Protein AF-A0A1W2CRD2-F1 (afdb_monomer_lite)

Structure (mmCIF, N/CA/C/O backbone):
data_AF-A0A1W2CRD2-F1
#
_entry.id   AF-A0A1W2CRD2-F1
#
loop_
_atom_site.group_PDB
_atom_site.id
_atom_site.type_symbol
_atom_site.label_atom_id
_atom_site.label_alt_id
_atom_site.label_comp_id
_atom_site.label_asym_id
_atom_site.label_entity_id
_atom_site.label_seq_id
_atom_site.pdbx_PDB_ins_code
_atom_site.Cartn_x
_atom_site.Cartn_y
_atom_site.Cartn_z
_atom_site.occupancy
_atom_site.B_iso_or_equiv
_atom_site.auth_seq_id
_atom_site.auth_comp_id
_atom_site.auth_asym_id
_atom_site.auth_atom_id
_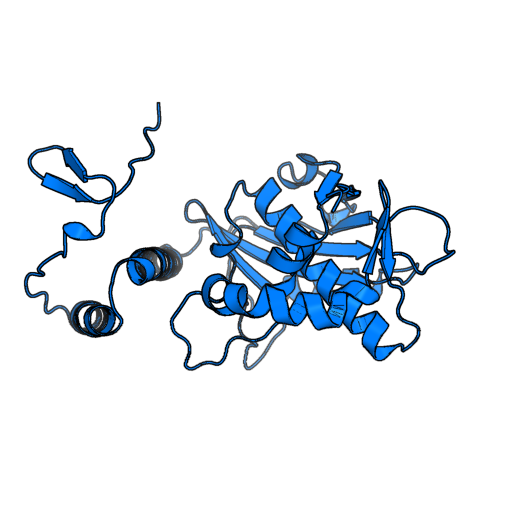atom_site.pdbx_PDB_model_num
ATOM 1 N N . MET A 1 1 ? -3.052 10.831 -22.847 1.00 42.31 1 MET A N 1
ATOM 2 C CA . MET A 1 1 ? -2.204 9.642 -22.616 1.00 42.31 1 MET A CA 1
ATOM 3 C C . MET A 1 1 ? -3.127 8.460 -22.398 1.00 42.31 1 MET A C 1
ATOM 5 O O . MET A 1 1 ? -4.059 8.597 -21.618 1.00 42.31 1 MET A O 1
ATOM 9 N N . SER A 1 2 ? -2.931 7.359 -23.123 1.00 37.84 2 SER A N 1
ATOM 10 C CA . SER A 1 2 ? -3.669 6.111 -22.895 1.00 37.84 2 SER A CA 1
ATOM 11 C C . SER A 1 2 ? -3.463 5.676 -21.443 1.00 37.84 2 SER A C 1
ATOM 13 O O . SER A 1 2 ? -2.339 5.361 -21.057 1.00 37.84 2 SER A O 1
ATOM 15 N N . THR A 1 3 ? -4.516 5.696 -20.627 1.00 54.41 3 THR A N 1
ATOM 16 C CA . THR A 1 3 ? -4.502 5.153 -19.264 1.00 54.41 3 THR A CA 1
ATOM 17 C C . THR A 1 3 ? -4.571 3.635 -19.356 1.00 54.41 3 THR A C 1
ATOM 19 O O . THR A 1 3 ? -5.623 3.041 -19.133 1.00 54.41 3 THR A O 1
ATOM 22 N N . SER A 1 4 ? -3.471 3.001 -19.764 1.00 74.19 4 SER A N 1
ATOM 23 C CA . SER A 1 4 ? -3.371 1.546 -19.744 1.00 74.19 4 SER A CA 1
ATOM 24 C C . SER A 1 4 ? -3.518 1.078 -18.299 1.00 74.19 4 SER A C 1
ATOM 26 O O . SER A 1 4 ? -2.701 1.418 -17.439 1.00 74.19 4 SER A O 1
ATOM 28 N N . VAL A 1 5 ? -4.595 0.349 -18.034 1.00 87.88 5 VAL A N 1
ATOM 29 C CA . VAL A 1 5 ? -4.816 -0.323 -16.758 1.00 87.88 5 VAL A CA 1
ATOM 30 C C . VAL A 1 5 ? -3.960 -1.584 -16.750 1.00 87.88 5 VAL A C 1
ATOM 32 O O . VAL A 1 5 ? -3.968 -2.348 -17.716 1.00 87.88 5 VAL A O 1
ATOM 35 N N . THR A 1 6 ? -3.214 -1.783 -15.671 1.00 92.62 6 THR A N 1
ATOM 36 C CA . THR A 1 6 ? -2.475 -3.014 -15.402 1.00 92.62 6 THR A CA 1
ATOM 37 C C . THR A 1 6 ? -3.247 -3.836 -14.383 1.00 92.62 6 THR A C 1
ATOM 39 O O . THR A 1 6 ? -3.701 -3.308 -13.368 1.00 92.62 6 THR A O 1
ATOM 42 N N . ASN A 1 7 ? -3.377 -5.132 -14.649 1.00 95.50 7 ASN A N 1
ATOM 43 C CA . ASN A 1 7 ? -4.106 -6.072 -13.819 1.00 95.50 7 ASN A CA 1
ATOM 44 C C . ASN A 1 7 ? -3.137 -6.984 -13.051 1.00 95.50 7 ASN A C 1
ATOM 46 O O . ASN A 1 7 ? -2.550 -7.906 -13.618 1.00 95.50 7 ASN A O 1
ATOM 50 N N . ILE A 1 8 ? -2.936 -6.707 -11.765 1.00 97.12 8 ILE A N 1
ATOM 51 C CA . ILE A 1 8 ? -1.967 -7.408 -10.915 1.00 97.12 8 ILE A CA 1
ATOM 52 C C . ILE A 1 8 ? -2.634 -8.589 -10.222 1.00 97.12 8 ILE A C 1
ATOM 54 O O . ILE A 1 8 ? -3.588 -8.408 -9.475 1.00 97.12 8 ILE A O 1
ATOM 58 N N . GLU A 1 9 ? -2.097 -9.790 -10.418 1.00 97.06 9 GLU A N 1
ATOM 59 C CA . GLU A 1 9 ? -2.561 -11.007 -9.741 1.00 97.06 9 GLU A CA 1
ATOM 60 C C . GLU A 1 9 ? -2.386 -10.901 -8.217 1.00 97.06 9 GLU A C 1
ATOM 62 O O . GLU A 1 9 ? -1.316 -10.523 -7.728 1.00 97.06 9 GLU A O 1
ATOM 67 N N . VAL A 1 10 ? -3.421 -11.285 -7.471 1.00 96.81 10 VAL A N 1
ATOM 68 C CA . VAL A 1 10 ? -3.413 -11.419 -6.013 1.00 96.81 10 VAL A CA 1
ATOM 69 C C . VAL A 1 10 ? -3.230 -12.888 -5.646 1.00 96.81 10 VAL A C 1
ATOM 71 O O . VAL A 1 10 ? -3.949 -13.760 -6.126 1.00 96.81 10 VAL A O 1
ATOM 74 N N . ILE A 1 11 ? -2.268 -13.161 -4.771 1.00 95.44 11 ILE A N 1
ATOM 75 C CA . ILE A 1 11 ? -1.964 -14.493 -4.251 1.00 95.44 11 ILE A CA 1
ATOM 76 C C . ILE A 1 11 ? -2.194 -14.474 -2.749 1.00 95.44 11 ILE A C 1
ATOM 78 O O . ILE A 1 11 ? -1.573 -13.682 -2.041 1.00 95.44 11 ILE A O 1
ATOM 82 N N . ILE A 1 12 ? -3.044 -15.372 -2.264 1.00 93.19 12 ILE A N 1
ATOM 83 C CA . ILE A 1 12 ? -3.247 -15.580 -0.832 1.00 93.19 12 ILE A CA 1
ATOM 84 C C . ILE A 1 12 ? -2.207 -16.591 -0.356 1.00 93.19 12 ILE A C 1
ATOM 86 O O . ILE A 1 12 ? -2.152 -17.717 -0.850 1.00 93.19 12 ILE A O 1
ATOM 90 N N . ASP A 1 13 ? -1.331 -16.166 0.547 1.00 93.06 13 ASP A N 1
ATOM 91 C CA . ASP A 1 13 ? -0.365 -17.057 1.185 1.00 93.06 13 ASP A CA 1
ATOM 92 C C . ASP A 1 13 ? -1.071 -17.994 2.169 1.00 93.06 13 ASP A C 1
ATOM 94 O O . ASP A 1 13 ? -2.128 -17.671 2.708 1.00 93.06 13 ASP A O 1
ATOM 98 N N . GLU A 1 14 ? -0.461 -19.149 2.430 1.00 88.88 14 GLU A N 1
ATOM 99 C CA . GLU A 1 14 ? -0.979 -20.162 3.358 1.00 88.88 14 GLU A CA 1
ATOM 100 C C . GLU A 1 14 ? -1.346 -19.592 4.738 1.00 88.88 14 GLU A C 1
ATOM 102 O O . GLU A 1 14 ? -2.267 -20.090 5.377 1.00 88.88 14 GLU A O 1
ATOM 107 N N . THR A 1 15 ? -0.672 -18.526 5.187 1.00 86.25 15 THR A N 1
ATOM 108 C CA . THR A 1 15 ? -0.955 -17.889 6.480 1.00 86.25 15 THR A CA 1
ATOM 109 C C . THR A 1 15 ? -2.256 -17.086 6.497 1.00 86.25 15 THR A C 1
ATOM 111 O O . THR A 1 15 ? -2.784 -16.832 7.572 1.00 86.25 15 THR A O 1
ATOM 114 N N . ALA A 1 16 ? -2.767 -16.665 5.337 1.00 86.25 16 ALA A N 1
ATOM 115 C CA . ALA A 1 16 ? -4.032 -15.937 5.176 1.00 86.25 16 ALA A CA 1
ATOM 116 C C . ALA A 1 16 ? -5.144 -16.805 4.556 1.00 86.25 16 ALA A C 1
ATOM 118 O O . ALA A 1 16 ? -6.242 -16.308 4.291 1.00 86.25 16 ALA A O 1
ATOM 119 N N . ALA A 1 17 ? -4.867 -18.083 4.281 1.00 81.50 17 ALA A N 1
ATOM 120 C CA . ALA A 1 17 ? -5.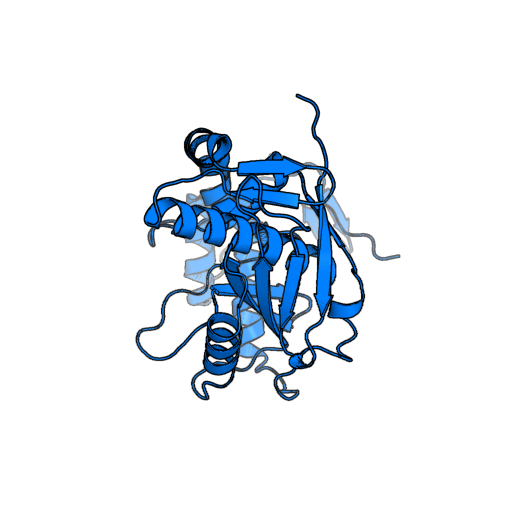816 -18.980 3.637 1.00 81.50 17 ALA A CA 1
ATOM 121 C C . ALA A 1 17 ? -7.051 -19.217 4.523 1.00 81.50 17 ALA A C 1
ATOM 123 O O . ALA A 1 17 ? -6.931 -19.439 5.727 1.00 81.50 17 ALA A O 1
ATOM 124 N N . GLY A 1 18 ? -8.247 -19.186 3.927 1.00 75.81 18 GLY A N 1
ATOM 125 C CA . GLY A 1 18 ? -9.510 -19.373 4.645 1.00 75.81 18 GLY A CA 1
ATOM 126 C C . GLY A 1 18 ? -10.069 -18.104 5.293 1.00 75.81 18 GLY A C 1
ATOM 127 O O . GLY A 1 18 ? -11.167 -18.140 5.854 1.00 75.81 18 GLY A O 1
ATOM 128 N N . VAL A 1 19 ? -9.375 -16.963 5.197 1.00 81.75 19 VAL A N 1
ATOM 129 C CA . VAL A 1 19 ? -9.912 -15.674 5.650 1.00 81.75 19 VAL A CA 1
ATOM 130 C C . VAL A 1 19 ? -10.714 -15.029 4.520 1.00 81.75 19 VAL A C 1
ATOM 132 O O . VAL A 1 19 ? -10.179 -14.396 3.608 1.00 81.75 19 VAL A O 1
ATOM 135 N N . ALA A 1 20 ? -12.040 -15.143 4.622 1.00 83.88 20 ALA A N 1
ATOM 136 C CA . ALA A 1 20 ? -12.987 -14.781 3.565 1.00 83.88 20 ALA A CA 1
ATOM 137 C C . ALA A 1 20 ? -12.870 -13.337 3.037 1.00 83.88 20 ALA A C 1
ATOM 139 O O . ALA A 1 20 ? -13.294 -13.058 1.917 1.00 83.88 20 ALA A O 1
ATOM 140 N N . ILE A 1 21 ? -12.330 -12.391 3.818 1.00 86.00 21 ILE A N 1
ATOM 141 C CA . ILE A 1 21 ? -12.166 -11.005 3.355 1.00 86.00 21 ILE A CA 1
ATOM 142 C C . ILE A 1 21 ? -11.084 -10.874 2.273 1.00 86.00 21 ILE A C 1
ATOM 144 O O . ILE A 1 21 ? -11.217 -10.018 1.398 1.00 86.00 21 ILE A O 1
ATOM 148 N N . PHE A 1 22 ? -10.053 -11.725 2.296 1.00 89.12 22 PHE A N 1
ATOM 149 C CA . PHE A 1 22 ? -8.952 -11.670 1.333 1.00 89.12 22 PHE A CA 1
ATOM 150 C C . PHE A 1 22 ? -9.254 -12.416 0.036 1.00 89.12 22 PHE A C 1
ATOM 152 O O . PHE A 1 22 ? -8.788 -12.034 -1.029 1.00 89.12 22 PHE A O 1
ATOM 159 N N . GLU A 1 23 ? -10.102 -13.434 0.089 1.00 86.19 23 GLU A N 1
ATOM 160 C CA . GLU A 1 23 ? -10.448 -14.247 -1.083 1.00 86.19 23 GLU A CA 1
ATOM 161 C C . GLU A 1 23 ? -11.414 -13.533 -2.052 1.00 86.19 23 GLU A C 1
ATOM 163 O O . GLU A 1 23 ? -11.737 -14.052 -3.118 1.00 86.19 23 GLU A O 1
ATOM 168 N N . ARG A 1 24 ? -11.856 -12.311 -1.715 1.00 86.56 24 ARG A N 1
ATOM 169 C CA . ARG A 1 24 ? -12.804 -11.513 -2.513 1.00 86.56 24 ARG A CA 1
ATOM 170 C C . ARG A 1 24 ? -12.250 -11.042 -3.855 1.00 86.56 24 ARG A C 1
ATOM 172 O O . ARG A 1 24 ? -13.027 -10.852 -4.787 1.00 86.56 24 ARG A O 1
ATOM 179 N N . PHE A 1 25 ? -10.943 -10.806 -3.945 1.00 90.06 25 PHE A N 1
ATOM 180 C CA . PHE A 1 25 ? -10.315 -10.235 -5.135 1.00 90.06 25 PHE A CA 1
ATOM 181 C C . PHE A 1 25 ? -9.092 -11.053 -5.529 1.00 90.06 25 PHE A C 1
ATOM 183 O O . PHE A 1 25 ? -8.109 -11.108 -4.798 1.00 90.06 25 PHE A O 1
ATOM 190 N N . SER A 1 26 ? -9.139 -11.648 -6.721 1.00 93.50 26 SER A N 1
ATOM 191 C CA . SER A 1 26 ? -8.004 -12.370 -7.305 1.00 93.50 26 SER A CA 1
ATOM 192 C C . SER A 1 26 ? -7.052 -11.461 -8.078 1.00 93.50 26 SER A C 1
ATOM 194 O O . SER A 1 26 ? -5.966 -11.898 -8.450 1.00 93.50 26 SER A O 1
ATOM 196 N N . HIS A 1 27 ? -7.446 -10.210 -8.340 1.00 95.81 27 HIS A N 1
ATOM 197 C CA . HIS A 1 27 ? -6.623 -9.240 -9.048 1.00 95.81 27 HIS A CA 1
ATOM 198 C C . HIS A 1 27 ? -6.856 -7.799 -8.562 1.00 95.81 27 HIS A C 1
ATOM 200 O O . HIS A 1 27 ? -7.914 -7.475 -8.020 1.00 95.81 27 HIS A O 1
ATOM 206 N N . ILE A 1 28 ? -5.865 -6.935 -8.789 1.00 94.69 28 ILE A N 1
ATOM 207 C CA . ILE A 1 28 ? -5.908 -5.491 -8.547 1.00 94.69 28 ILE A CA 1
ATOM 208 C C . ILE A 1 28 ? -5.696 -4.770 -9.874 1.00 94.69 28 ILE A C 1
ATOM 210 O O . ILE A 1 28 ? -4.610 -4.820 -10.452 1.00 94.69 28 ILE A O 1
ATOM 214 N N . GLU A 1 29 ? -6.710 -4.033 -10.311 1.00 94.50 29 GLU A N 1
ATOM 215 C CA . GLU A 1 29 ? -6.579 -3.096 -11.421 1.00 94.50 29 GLU A CA 1
ATOM 216 C C . GLU A 1 29 ? -5.988 -1.774 -10.933 1.00 94.50 29 GLU A C 1
ATOM 218 O O . GLU A 1 29 ? -6.472 -1.169 -9.968 1.00 94.50 29 GLU A O 1
ATOM 223 N N . ILE A 1 30 ? -4.928 -1.324 -11.599 1.00 94.00 30 ILE A N 1
ATOM 224 C CA . ILE A 1 30 ? -4.251 -0.075 -11.270 1.00 94.00 30 ILE A CA 1
ATOM 225 C C . ILE A 1 30 ? -3.644 0.562 -12.520 1.00 94.00 30 ILE A C 1
ATOM 227 O O . ILE A 1 30 ? -3.048 -0.105 -13.364 1.00 94.00 30 ILE A O 1
ATOM 231 N N . ASN A 1 31 ? -3.772 1.879 -12.640 1.00 90.81 31 ASN A N 1
ATOM 232 C CA . ASN A 1 31 ? -3.043 2.675 -13.632 1.00 90.81 31 ASN A CA 1
ATOM 233 C C . ASN A 1 31 ? -1.990 3.575 -12.957 1.00 90.81 31 ASN A C 1
ATOM 235 O O . ASN A 1 31 ? -1.975 3.715 -11.733 1.00 90.81 31 ASN A O 1
ATOM 239 N N . LYS A 1 32 ? -1.121 4.221 -13.750 1.00 88.94 32 LYS A N 1
ATOM 240 C CA . LYS A 1 32 ? -0.054 5.102 -13.229 1.00 88.94 32 LYS A CA 1
ATOM 241 C C . LYS A 1 32 ? -0.593 6.235 -12.338 1.00 88.94 32 LYS A C 1
ATOM 243 O O . LYS A 1 32 ? -0.027 6.502 -11.283 1.00 88.94 32 LYS A O 1
ATOM 248 N N . GLY A 1 33 ? -1.711 6.860 -12.712 1.00 86.50 33 GLY A N 1
ATOM 249 C CA . GLY A 1 33 ? -2.308 7.941 -11.922 1.00 86.50 33 GLY A CA 1
ATOM 250 C C . GLY A 1 33 ? -2.840 7.461 -10.569 1.00 86.50 33 GLY A C 1
ATOM 251 O O . GLY A 1 33 ? -2.658 8.125 -9.552 1.00 86.50 33 GLY A O 1
ATOM 252 N N . GLU A 1 34 ? -3.471 6.287 -10.529 1.00 89.38 34 GLU A N 1
ATOM 253 C CA . GLU A 1 34 ? -3.869 5.651 -9.272 1.00 89.38 34 GLU A CA 1
ATOM 254 C C . GLU A 1 34 ? -2.660 5.249 -8.434 1.00 89.38 34 GLU A C 1
ATOM 256 O O . GLU A 1 34 ? -2.656 5.525 -7.238 1.00 89.38 34 GLU A O 1
ATOM 261 N N . LEU A 1 35 ? -1.618 4.676 -9.045 1.00 93.25 35 LEU A N 1
ATOM 262 C CA . LEU A 1 35 ? -0.386 4.317 -8.346 1.00 93.25 35 LEU A CA 1
ATOM 263 C C . LEU A 1 35 ? 0.136 5.492 -7.524 1.00 93.25 35 LEU A C 1
ATOM 265 O O . LEU A 1 35 ? 0.314 5.339 -6.320 1.00 93.25 35 LEU A O 1
ATOM 269 N N . PHE A 1 36 ? 0.312 6.666 -8.136 1.00 88.56 36 PHE A N 1
ATOM 270 C CA . PHE A 1 36 ? 0.845 7.830 -7.427 1.00 88.56 36 PHE A CA 1
ATOM 271 C C . PHE A 1 36 ? -0.095 8.372 -6.345 1.00 88.56 36 PHE A C 1
ATOM 273 O O . PHE A 1 36 ? 0.380 8.811 -5.298 1.00 88.56 36 PHE A O 1
ATOM 280 N N . LYS A 1 37 ? -1.419 8.264 -6.526 1.00 87.81 37 LYS A N 1
ATOM 281 C CA . LYS A 1 37 ? -2.397 8.643 -5.489 1.00 87.81 37 LYS A CA 1
ATOM 282 C C . LYS A 1 37 ? -2.262 7.819 -4.211 1.00 87.81 37 LYS A C 1
ATOM 284 O O . LYS A 1 37 ? -2.455 8.375 -3.136 1.00 87.81 37 LYS A O 1
ATOM 289 N N . TYR A 1 38 ? -1.956 6.525 -4.316 1.00 92.62 38 TYR A N 1
ATOM 290 C CA . TYR A 1 38 ? -1.740 5.665 -3.147 1.00 92.62 38 TYR A CA 1
ATOM 291 C C . TYR A 1 38 ? -0.291 5.725 -2.650 1.00 92.62 38 TYR A C 1
ATOM 293 O O . TYR A 1 38 ? -0.051 5.834 -1.451 1.00 92.62 38 TYR A O 1
ATOM 301 N N . ALA A 1 39 ? 0.676 5.712 -3.568 1.00 93.62 39 ALA A N 1
ATOM 302 C CA . ALA A 1 39 ? 2.109 5.777 -3.293 1.00 93.62 39 ALA A CA 1
ATOM 303 C C . ALA A 1 39 ? 2.523 7.010 -2.490 1.00 93.62 39 ALA A C 1
ATOM 305 O O . ALA A 1 39 ? 3.524 6.962 -1.780 1.00 93.62 39 ALA A O 1
ATOM 306 N N . VAL A 1 40 ? 1.778 8.115 -2.588 1.00 88.06 40 VAL A N 1
ATOM 307 C CA . VAL A 1 40 ? 2.105 9.341 -1.856 1.00 88.06 40 VAL A CA 1
ATOM 308 C C . VAL A 1 40 ? 2.118 9.136 -0.343 1.00 88.06 40 VAL A C 1
ATOM 310 O O . VAL A 1 40 ? 2.896 9.790 0.345 1.00 88.06 40 VAL A O 1
ATOM 313 N N . MET A 1 41 ? 1.368 8.143 0.151 1.00 90.94 41 MET A N 1
ATOM 314 C CA . MET A 1 41 ? 1.417 7.674 1.536 1.00 90.94 41 MET A CA 1
ATOM 315 C C . MET A 1 41 ? 2.764 7.056 1.922 1.00 90.94 41 MET A C 1
ATOM 317 O O . MET A 1 41 ? 2.948 6.719 3.076 1.00 90.94 41 MET A O 1
ATOM 321 N N . HIS A 1 42 ? 3.737 6.926 1.021 1.00 91.44 42 HIS A N 1
ATOM 322 C CA . HIS A 1 42 ? 5.123 6.630 1.380 1.00 91.44 42 HIS A CA 1
ATOM 323 C C . HIS A 1 42 ? 5.807 7.836 2.054 1.00 91.44 42 HIS A C 1
ATOM 325 O O . HIS A 1 42 ? 6.677 7.654 2.903 1.00 91.44 42 HIS A O 1
ATOM 331 N N . LEU A 1 43 ? 5.390 9.072 1.753 1.00 87.25 43 LEU A N 1
ATOM 332 C CA . LEU A 1 43 ? 5.999 10.299 2.284 1.00 87.25 43 LEU A CA 1
ATOM 333 C C . LEU A 1 43 ? 5.599 10.583 3.733 1.00 87.25 43 LEU A C 1
ATOM 335 O O . LEU A 1 43 ? 4.498 10.261 4.171 1.00 87.25 43 LEU A O 1
ATOM 339 N N . GLU A 1 44 ? 6.498 11.201 4.494 1.00 84.19 44 GLU A N 1
ATOM 340 C CA . GLU A 1 44 ? 6.224 11.629 5.867 1.00 84.19 44 GLU A CA 1
ATOM 341 C C . GLU A 1 44 ? 5.428 12.935 5.912 1.00 84.19 44 GLU A C 1
ATOM 343 O O . GLU A 1 44 ? 5.679 13.869 5.144 1.00 84.19 44 GLU A O 1
ATOM 348 N N . VAL A 1 45 ? 4.499 13.012 6.863 1.00 79.12 45 VAL A N 1
ATOM 349 C CA . VAL A 1 45 ? 3.734 14.225 7.147 1.00 79.12 45 VAL A CA 1
ATOM 350 C C . VAL A 1 45 ? 4.398 14.949 8.313 1.00 79.12 45 VAL A C 1
ATOM 352 O O . VAL A 1 45 ? 4.582 14.357 9.379 1.00 79.12 45 VAL A O 1
ATOM 355 N N . PRO A 1 46 ? 4.786 16.225 8.153 1.00 76.56 46 PRO A N 1
ATOM 356 C CA . PRO A 1 46 ? 5.405 16.960 9.242 1.00 76.56 46 PRO A CA 1
ATOM 357 C C . PRO A 1 46 ? 4.485 17.032 10.476 1.00 76.56 46 PRO A C 1
ATOM 359 O O . PRO A 1 46 ? 3.305 17.348 10.321 1.00 76.56 46 PRO A O 1
ATOM 362 N N . PRO A 1 47 ? 5.004 16.874 11.712 1.00 73.31 47 PRO A N 1
ATOM 363 C CA . PRO A 1 47 ? 4.173 16.802 12.925 1.00 73.31 47 PRO A CA 1
ATOM 364 C C . PRO A 1 47 ? 3.294 18.031 13.211 1.00 73.31 47 PRO A C 1
ATOM 366 O O . PRO A 1 47 ? 2.395 17.978 14.045 1.00 73.31 47 PRO A O 1
ATOM 369 N N . HIS A 1 48 ? 3.583 19.169 12.574 1.00 73.69 48 HIS A N 1
ATOM 370 C CA . HIS A 1 48 ? 2.819 20.405 12.737 1.00 73.69 48 HIS A CA 1
ATOM 371 C C . HIS A 1 48 ? 1.571 20.474 11.841 1.00 73.69 48 HIS A C 1
ATOM 373 O O . HIS A 1 48 ? 0.721 21.343 12.060 1.00 73.69 48 HIS A O 1
ATOM 379 N N . ILE A 1 49 ? 1.460 19.593 10.842 1.00 65.81 49 ILE A N 1
ATOM 380 C CA . ILE A 1 49 ? 0.296 19.495 9.962 1.00 65.81 49 ILE A CA 1
ATOM 381 C C . ILE A 1 49 ? -0.853 18.839 10.728 1.00 65.81 49 ILE A C 1
ATOM 383 O O . ILE A 1 49 ? -0.663 17.866 11.451 1.00 65.81 49 ILE A O 1
ATOM 387 N N . LYS A 1 50 ? -2.050 19.420 10.605 1.00 66.06 50 LYS A N 1
ATOM 388 C CA . LYS A 1 50 ? -3.257 18.982 11.331 1.00 66.06 50 LYS A CA 1
ATOM 389 C C . LYS A 1 50 ? -4.340 18.391 10.429 1.00 66.06 50 LYS A C 1
ATOM 391 O O . LYS A 1 50 ? -5.344 17.903 10.942 1.00 66.06 50 LYS A O 1
ATOM 396 N N . GLU A 1 51 ? -4.164 18.511 9.118 1.00 64.31 51 GLU A N 1
ATOM 397 C CA . GLU A 1 51 ? -4.995 17.852 8.108 1.00 64.31 51 GLU A CA 1
ATOM 398 C C . GLU A 1 51 ? -4.773 16.335 8.166 1.00 64.31 51 GLU A C 1
ATOM 400 O O . GLU A 1 51 ? -3.822 15.879 8.806 1.00 64.31 51 GLU A O 1
ATOM 405 N N . SER A 1 52 ? -5.643 15.539 7.536 1.00 67.88 52 SER A N 1
ATOM 406 C CA . SER A 1 52 ? -5.342 14.110 7.425 1.00 67.88 52 SER A CA 1
ATOM 407 C C . SER A 1 52 ? -4.109 13.906 6.543 1.00 67.88 52 SER A C 1
ATOM 409 O O . SER A 1 52 ? -3.867 14.694 5.622 1.00 67.88 52 SER A O 1
ATOM 411 N N . ASP A 1 53 ? -3.337 12.851 6.823 1.00 72.00 53 ASP A N 1
ATOM 412 C CA . ASP A 1 53 ? -2.099 12.569 6.094 1.00 72.00 53 ASP A CA 1
ATOM 413 C C . ASP A 1 53 ? -2.337 12.556 4.586 1.00 72.00 53 ASP A C 1
ATOM 415 O O . ASP A 1 53 ? -1.626 13.210 3.826 1.00 72.00 53 ASP A O 1
ATOM 419 N N . PHE A 1 54 ? -3.391 11.861 4.163 1.00 70.62 54 PHE A N 1
ATOM 420 C CA . PHE A 1 54 ? -3.717 11.710 2.757 1.00 70.62 54 PHE A CA 1
ATOM 421 C C . PHE A 1 54 ? -4.002 13.057 2.086 1.00 70.62 54 PHE A C 1
ATOM 423 O O . PHE A 1 54 ? -3.486 13.314 1.004 1.00 70.62 54 PHE A O 1
ATOM 430 N N . ASP A 1 55 ? -4.769 13.937 2.730 1.00 71.00 55 ASP A N 1
ATOM 431 C CA . ASP A 1 55 ? -5.180 15.222 2.151 1.00 71.00 55 ASP A CA 1
ATOM 432 C C . ASP A 1 55 ? -3.990 16.160 1.958 1.00 71.00 55 ASP A C 1
ATOM 434 O O . ASP A 1 55 ? -3.812 16.742 0.886 1.00 71.00 55 ASP A O 1
ATOM 438 N N . TYR A 1 56 ? -3.126 16.238 2.974 1.00 77.81 56 TYR A N 1
ATOM 439 C CA . TYR A 1 56 ? -1.883 16.996 2.891 1.00 77.81 56 TYR A CA 1
ATOM 440 C C . TYR A 1 56 ? -0.982 16.458 1.773 1.00 77.81 56 TYR A C 1
ATOM 442 O O . TYR A 1 56 ? -0.386 17.217 0.998 1.00 77.81 56 TYR A O 1
ATOM 450 N N . LEU A 1 57 ? -0.885 15.132 1.680 1.00 81.44 57 LEU A N 1
ATOM 451 C CA . LEU A 1 57 ? -0.012 14.458 0.733 1.00 81.44 57 LEU A CA 1
ATOM 452 C C . LEU A 1 57 ? -0.544 14.497 -0.702 1.00 81.44 57 LEU A C 1
ATOM 454 O O . LEU A 1 57 ? 0.270 14.515 -1.620 1.00 81.44 57 LEU A O 1
ATOM 458 N N . GLN A 1 58 ? -1.855 14.617 -0.943 1.00 78.31 58 GLN A N 1
ATOM 459 C CA . GLN A 1 58 ? -2.404 14.730 -2.305 1.00 78.31 58 GLN A CA 1
ATOM 460 C C . GLN A 1 58 ? -1.768 15.875 -3.104 1.00 78.31 58 GLN A C 1
ATOM 462 O O . GLN A 1 58 ? -1.442 15.709 -4.280 1.00 78.31 58 GLN A O 1
ATOM 467 N N . GLY A 1 59 ? -1.482 17.012 -2.459 1.00 72.31 59 GLY A N 1
ATOM 468 C CA . GLY A 1 59 ? -0.784 18.134 -3.097 1.00 72.31 59 GLY A CA 1
ATOM 469 C C . GLY A 1 59 ? 0.664 17.833 -3.519 1.00 72.31 59 GLY A C 1
ATOM 470 O O . GLY A 1 59 ? 1.276 18.632 -4.226 1.00 72.31 59 GLY A O 1
ATOM 471 N N . LYS A 1 60 ? 1.235 16.700 -3.092 1.00 83.44 60 LYS A N 1
ATOM 472 C CA . LYS A 1 60 ? 2.598 16.244 -3.418 1.00 83.44 60 LYS A CA 1
ATOM 473 C C . LYS A 1 60 ? 2.636 15.220 -4.550 1.00 83.44 60 LYS A C 1
ATOM 475 O O . LYS A 1 60 ? 3.721 14.960 -5.069 1.00 83.44 60 LYS A O 1
ATOM 480 N N . VAL A 1 61 ? 1.484 14.687 -4.966 1.00 79.88 61 VAL A N 1
ATOM 481 C CA . VAL A 1 61 ? 1.378 13.694 -6.047 1.00 79.88 61 VAL A CA 1
ATOM 482 C C . VAL A 1 61 ? 2.069 14.166 -7.336 1.00 79.88 61 VAL A C 1
ATOM 484 O O . VAL A 1 61 ? 2.909 13.414 -7.825 1.00 79.88 61 VAL A O 1
ATOM 487 N N . PRO A 1 62 ? 1.853 15.400 -7.848 1.00 79.25 62 PRO A N 1
ATOM 488 C CA . PRO A 1 62 ? 2.501 15.830 -9.091 1.00 79.25 62 PRO A CA 1
ATOM 489 C C . PRO A 1 62 ? 4.031 15.867 -9.001 1.00 79.25 62 PRO A C 1
ATOM 491 O O . PRO A 1 62 ? 4.722 15.547 -9.963 1.00 79.25 62 PRO A O 1
ATOM 494 N N . ALA A 1 63 ? 4.573 16.237 -7.836 1.00 80.12 63 ALA A N 1
ATOM 495 C CA . ALA A 1 63 ? 6.017 16.267 -7.617 1.00 80.12 63 ALA A CA 1
ATOM 496 C C . ALA A 1 63 ? 6.605 14.852 -7.527 1.00 80.12 63 ALA A C 1
ATOM 498 O O . ALA A 1 63 ? 7.665 14.592 -8.089 1.00 80.12 63 ALA A O 1
ATOM 499 N N . MET A 1 64 ? 5.910 13.929 -6.852 1.00 86.12 64 MET A N 1
ATOM 500 C CA . MET A 1 64 ? 6.303 12.519 -6.814 1.00 86.12 64 MET A CA 1
ATOM 501 C C . MET A 1 64 ? 6.282 11.904 -8.215 1.00 86.12 64 MET A C 1
ATOM 503 O O . MET A 1 64 ? 7.242 11.241 -8.598 1.00 86.12 64 MET A O 1
ATOM 507 N N . GLU A 1 65 ? 5.220 12.146 -8.981 1.00 84.56 65 GLU A N 1
ATOM 508 C CA . GLU A 1 65 ? 5.095 11.665 -10.355 1.00 84.56 65 GLU A CA 1
ATOM 509 C C . GLU A 1 65 ? 6.237 12.203 -11.226 1.00 84.56 65 GLU A C 1
ATOM 511 O O . GLU A 1 65 ? 6.937 11.417 -11.853 1.00 84.56 65 GLU A O 1
ATOM 516 N N . ALA A 1 66 ? 6.516 13.509 -11.182 1.00 79.75 66 ALA A N 1
ATOM 517 C CA . ALA A 1 66 ? 7.592 14.116 -11.967 1.00 79.75 66 ALA A CA 1
ATOM 518 C C . ALA A 1 66 ? 8.981 13.499 -11.712 1.00 79.75 66 ALA A C 1
ATOM 520 O O . ALA A 1 66 ? 9.806 13.475 -12.620 1.00 79.75 66 ALA A O 1
ATOM 521 N N . ILE A 1 67 ? 9.242 13.007 -10.495 1.00 87.50 67 ILE A N 1
ATOM 522 C CA . ILE A 1 67 ? 10.534 12.414 -10.118 1.00 87.50 67 ILE A CA 1
ATOM 523 C C . ILE A 1 67 ? 10.575 10.914 -10.421 1.00 87.50 67 ILE A C 1
ATOM 525 O O . ILE A 1 67 ? 11.609 10.396 -10.826 1.00 87.50 67 ILE A O 1
ATOM 529 N N . GLN A 1 68 ? 9.477 10.196 -10.178 1.00 90.56 68 GLN A N 1
ATOM 530 C CA . GLN A 1 68 ? 9.497 8.731 -10.124 1.00 90.56 68 GLN A CA 1
ATOM 531 C C . GLN A 1 68 ? 8.939 8.060 -11.385 1.00 90.56 68 GLN A C 1
ATOM 533 O O . GLN A 1 68 ? 9.189 6.875 -11.606 1.00 90.56 68 GLN A O 1
ATOM 538 N N . LEU A 1 69 ? 8.187 8.790 -12.217 1.00 88.88 69 LEU A N 1
ATOM 539 C CA . LEU A 1 69 ? 7.478 8.241 -13.378 1.00 88.88 69 LEU A CA 1
ATOM 540 C C . LEU A 1 69 ? 8.403 7.528 -14.370 1.00 88.88 69 LEU A C 1
ATOM 542 O O . LEU A 1 69 ? 8.019 6.493 -14.911 1.00 88.88 69 LEU A O 1
ATOM 546 N N . GLU A 1 70 ? 9.615 8.042 -14.587 1.00 91.81 70 GLU A N 1
ATOM 547 C CA . GLU A 1 70 ? 10.578 7.446 -15.525 1.00 91.81 70 GLU A CA 1
ATOM 548 C C . GLU A 1 70 ? 11.124 6.085 -15.067 1.00 91.81 70 GLU A C 1
ATOM 550 O O . GLU A 1 70 ? 11.614 5.305 -15.882 1.00 91.81 70 GLU A O 1
ATOM 555 N N . PHE A 1 71 ? 11.008 5.763 -13.775 1.00 94.31 71 PHE A N 1
ATOM 556 C CA . PHE A 1 71 ? 11.500 4.505 -13.214 1.00 94.31 71 PHE A CA 1
ATOM 557 C C . PHE A 1 71 ? 10.439 3.403 -13.163 1.00 94.31 71 PHE A C 1
ATOM 559 O O . PHE A 1 71 ? 10.758 2.282 -12.754 1.00 94.31 71 PHE A O 1
ATOM 566 N N . ILE A 1 72 ? 9.193 3.697 -13.547 1.00 94.31 72 ILE A N 1
ATOM 567 C CA . ILE A 1 72 ? 8.064 2.776 -13.399 1.00 94.31 72 ILE A CA 1
ATOM 568 C C . ILE A 1 72 ? 7.345 2.596 -14.731 1.00 94.31 72 ILE A C 1
ATOM 570 O O . ILE A 1 72 ? 6.716 3.521 -15.258 1.00 94.31 72 ILE A O 1
ATOM 574 N N . GLU A 1 73 ? 7.360 1.361 -15.230 1.00 94.06 73 GLU A N 1
ATOM 575 C CA . GLU A 1 73 ? 6.663 1.003 -16.462 1.00 94.06 73 GLU A CA 1
ATOM 576 C C . GLU A 1 73 ? 5.544 -0.008 -16.235 1.00 94.06 73 GLU A C 1
ATOM 578 O O . GLU A 1 73 ? 5.682 -0.944 -15.451 1.00 94.06 73 GLU A O 1
ATOM 583 N N . PHE A 1 74 ? 4.419 0.219 -16.914 1.00 93.12 74 PHE A N 1
ATOM 584 C CA . PHE A 1 74 ? 3.197 -0.569 -16.792 1.00 93.12 74 PHE A CA 1
ATOM 585 C C . PHE A 1 74 ? 2.980 -1.351 -18.082 1.00 93.12 74 PHE A C 1
ATOM 587 O O . PHE A 1 74 ? 2.951 -0.776 -19.166 1.00 93.12 74 PHE A O 1
ATOM 594 N N . THR A 1 75 ? 2.765 -2.654 -17.961 1.00 89.19 75 THR A N 1
ATOM 595 C CA . THR A 1 75 ? 2.256 -3.511 -19.036 1.00 89.19 75 THR A CA 1
ATOM 596 C C . THR A 1 75 ? 1.046 -4.281 -18.519 1.00 89.19 75 THR A C 1
ATOM 598 O O . THR A 1 75 ? 0.783 -4.260 -17.319 1.00 89.19 75 THR A O 1
ATOM 601 N N . GLY A 1 76 ? 0.280 -4.932 -19.402 1.00 88.56 76 GLY A N 1
ATOM 602 C CA . GLY A 1 76 ? -1.056 -5.467 -19.092 1.00 88.56 76 GLY A CA 1
ATOM 603 C C . GLY A 1 76 ? -1.209 -6.167 -17.733 1.00 88.56 76 GLY A C 1
ATOM 604 O O . GLY A 1 76 ? -2.215 -5.953 -17.070 1.00 88.56 76 GLY A O 1
ATOM 605 N N . ASP A 1 77 ? -0.211 -6.924 -17.274 1.00 92.81 77 ASP A N 1
ATOM 606 C CA . ASP A 1 77 ? -0.221 -7.630 -15.982 1.00 92.81 77 ASP A CA 1
ATOM 607 C C . ASP A 1 77 ? 1.048 -7.430 -15.130 1.00 92.81 77 ASP A C 1
ATOM 609 O O . ASP A 1 77 ? 1.283 -8.150 -14.155 1.00 92.81 77 ASP A O 1
ATOM 613 N N . THR A 1 78 ? 1.909 -6.481 -15.504 1.00 94.94 78 THR A N 1
ATOM 614 C CA . THR A 1 78 ? 3.231 -6.333 -14.891 1.00 94.94 78 THR A CA 1
ATOM 615 C C . THR A 1 78 ? 3.584 -4.869 -14.663 1.00 94.94 78 THR A C 1
ATOM 617 O O . THR A 1 78 ? 3.323 -4.001 -15.491 1.00 94.94 78 THR A O 1
ATOM 620 N N . ILE A 1 79 ? 4.216 -4.607 -13.519 1.00 95.75 79 ILE A N 1
ATOM 621 C CA . ILE A 1 79 ? 4.867 -3.331 -13.210 1.00 95.75 79 ILE A CA 1
ATOM 622 C C . ILE A 1 79 ? 6.368 -3.585 -13.140 1.00 95.75 79 ILE A C 1
ATOM 624 O O . ILE A 1 79 ? 6.837 -4.386 -12.318 1.00 95.75 79 ILE A O 1
ATOM 628 N N . TYR A 1 80 ? 7.107 -2.888 -13.993 1.00 96.06 80 TYR A N 1
ATOM 629 C CA . TYR A 1 80 ? 8.555 -2.955 -14.064 1.00 96.06 80 TYR A CA 1
ATOM 630 C C . TYR A 1 80 ? 9.197 -1.810 -13.290 1.00 96.06 80 TYR A C 1
ATOM 632 O O . TYR A 1 80 ? 8.833 -0.646 -13.451 1.00 96.06 80 TYR A O 1
ATOM 640 N N . ASN A 1 81 ? 10.203 -2.157 -12.494 1.00 96.12 81 ASN A N 1
ATOM 641 C CA . ASN A 1 81 ? 11.155 -1.214 -11.930 1.00 96.12 81 ASN A CA 1
ATOM 642 C C . ASN A 1 81 ? 12.325 -1.062 -12.913 1.00 96.12 81 ASN A C 1
ATOM 644 O O . ASN A 1 81 ? 13.063 -2.021 -13.166 1.00 96.12 81 ASN A O 1
ATOM 648 N N . LEU A 1 82 ? 12.469 0.133 -13.484 1.00 95.25 82 LEU A N 1
ATOM 649 C CA . LEU A 1 82 ? 13.473 0.455 -14.502 1.00 95.25 82 LEU A CA 1
ATOM 650 C C . LEU A 1 82 ? 14.792 0.962 -13.903 1.00 95.25 82 LEU A C 1
ATOM 652 O O . LEU A 1 82 ? 15.755 1.190 -14.639 1.00 95.25 82 LEU A O 1
ATOM 656 N N . SER A 1 83 ? 14.862 1.139 -12.580 1.00 93.06 83 SER A N 1
ATOM 657 C CA . SER A 1 83 ? 16.064 1.654 -11.931 1.00 93.06 83 SER A CA 1
ATOM 658 C C . SER A 1 83 ? 17.232 0.663 -12.007 1.00 93.06 83 SER A C 1
ATOM 660 O O . SER A 1 83 ? 17.075 -0.553 -11.853 1.00 93.06 83 SER A O 1
ATOM 662 N N . LYS A 1 84 ? 18.434 1.217 -12.198 1.00 89.94 84 LYS A N 1
ATOM 663 C CA . LYS A 1 84 ? 19.717 0.498 -12.158 1.00 89.94 84 LYS A CA 1
ATOM 664 C C . LYS A 1 84 ? 20.518 0.757 -10.872 1.00 89.94 84 LYS A C 1
ATOM 666 O O . LYS A 1 84 ? 21.422 -0.016 -10.586 1.00 89.94 84 LYS A O 1
ATOM 671 N N . ASP A 1 85 ? 20.189 1.800 -10.101 1.00 89.88 85 ASP A N 1
ATOM 672 C CA . ASP A 1 85 ? 20.787 2.078 -8.779 1.00 89.88 85 ASP A CA 1
ATOM 673 C C . ASP A 1 85 ? 20.014 1.309 -7.697 1.00 89.88 85 ASP A C 1
ATOM 675 O O . ASP A 1 85 ? 18.795 1.465 -7.589 1.00 89.88 85 ASP A O 1
ATOM 679 N N . ASP A 1 86 ? 20.709 0.498 -6.893 1.00 85.88 86 ASP A N 1
ATOM 680 C CA . ASP A 1 86 ? 20.131 -0.350 -5.837 1.00 85.88 86 ASP A CA 1
ATOM 681 C C . ASP A 1 86 ? 19.323 0.424 -4.785 1.00 85.88 86 ASP A C 1
ATOM 683 O O . ASP A 1 86 ? 18.299 -0.073 -4.292 1.00 85.88 86 ASP A O 1
ATOM 687 N N . ARG A 1 87 ? 19.721 1.660 -4.461 1.00 86.19 87 ARG A N 1
ATOM 688 C CA . ARG A 1 87 ? 18.968 2.517 -3.530 1.00 86.19 87 ARG A CA 1
ATOM 689 C C . ARG A 1 87 ? 17.643 2.934 -4.144 1.00 86.19 87 ARG A C 1
ATOM 691 O O . ARG A 1 87 ? 16.599 2.815 -3.505 1.00 86.19 87 ARG A O 1
ATOM 698 N N . ASN A 1 88 ? 17.678 3.358 -5.403 1.00 90.50 88 ASN A N 1
ATOM 699 C CA . ASN A 1 88 ? 16.478 3.778 -6.113 1.00 90.50 88 ASN A CA 1
ATOM 700 C C . ASN A 1 88 ? 15.574 2.578 -6.454 1.00 90.50 88 ASN A C 1
ATOM 702 O O . ASN A 1 88 ? 14.358 2.664 -6.347 1.00 90.50 88 ASN A O 1
ATOM 706 N N . ILE A 1 89 ? 16.148 1.402 -6.733 1.00 93.31 89 ILE A N 1
ATOM 707 C CA . ILE A 1 89 ? 15.396 0.147 -6.882 1.00 93.31 89 ILE A CA 1
ATOM 708 C C . ILE A 1 89 ? 14.587 -0.147 -5.621 1.00 93.31 89 ILE A C 1
ATOM 710 O O . ILE A 1 89 ? 13.403 -0.480 -5.714 1.00 93.31 89 ILE A O 1
ATOM 714 N N . THR A 1 90 ? 15.218 -0.031 -4.451 1.00 93.00 90 THR A N 1
ATOM 715 C CA . THR A 1 90 ? 14.553 -0.270 -3.166 1.00 93.00 90 THR A CA 1
ATOM 716 C C . THR A 1 90 ? 13.425 0.735 -2.956 1.00 93.00 90 THR A C 1
ATOM 718 O O . THR A 1 90 ? 12.291 0.318 -2.741 1.00 93.00 90 THR A O 1
ATOM 721 N N . SER A 1 91 ? 13.699 2.031 -3.137 1.00 93.31 91 SER A N 1
ATOM 722 C CA . SER A 1 91 ? 12.703 3.095 -2.960 1.00 93.31 91 SER A CA 1
ATOM 723 C C . SER A 1 91 ? 11.504 2.961 -3.908 1.00 93.31 91 SER A C 1
ATOM 725 O O . SER A 1 91 ? 10.364 2.981 -3.453 1.00 93.31 91 SER A O 1
ATOM 727 N N . ILE A 1 92 ? 11.731 2.725 -5.206 1.00 95.50 92 ILE A N 1
ATOM 728 C CA . ILE A 1 92 ? 10.655 2.494 -6.185 1.00 95.50 92 ILE A CA 1
ATOM 729 C C . ILE A 1 92 ? 9.836 1.254 -5.827 1.00 95.50 92 ILE A C 1
ATOM 731 O O . ILE A 1 92 ? 8.609 1.261 -5.931 1.00 95.50 92 ILE A O 1
ATOM 735 N N . SER A 1 93 ? 10.503 0.181 -5.398 1.00 96.44 93 SER A N 1
ATOM 736 C CA . SER A 1 93 ? 9.804 -1.042 -5.006 1.00 96.44 93 SER A CA 1
ATOM 737 C C . SER A 1 93 ? 8.911 -0.782 -3.798 1.00 96.44 93 SER A C 1
ATOM 739 O O . SER A 1 93 ? 7.742 -1.145 -3.839 1.00 96.44 93 SER A O 1
ATOM 741 N N . GLU A 1 94 ? 9.421 -0.121 -2.757 1.00 95.69 94 GLU A N 1
ATOM 742 C CA . GLU A 1 94 ? 8.640 0.264 -1.576 1.00 95.69 94 GLU A CA 1
ATOM 743 C C . GLU A 1 94 ? 7.459 1.165 -1.939 1.00 95.69 94 GLU A C 1
ATOM 745 O O . GLU A 1 94 ? 6.344 0.898 -1.501 1.00 95.69 94 GLU A O 1
ATOM 750 N N . LEU A 1 95 ? 7.670 2.164 -2.798 1.00 96.00 95 LEU A N 1
ATOM 751 C CA . LEU A 1 95 ? 6.631 3.070 -3.287 1.00 96.00 95 LEU A CA 1
ATOM 752 C C . LEU A 1 95 ? 5.481 2.308 -3.961 1.00 96.00 95 LEU A C 1
ATOM 754 O O . LEU A 1 95 ? 4.311 2.511 -3.630 1.00 96.00 95 LEU A O 1
ATOM 758 N N . VAL A 1 96 ? 5.803 1.389 -4.875 1.00 97.00 96 VAL A N 1
ATOM 759 C CA . VAL A 1 96 ? 4.797 0.543 -5.535 1.00 97.00 96 VAL A CA 1
ATOM 760 C C . VAL A 1 96 ? 4.159 -0.436 -4.546 1.00 97.00 96 VAL A C 1
ATOM 762 O O . VAL A 1 96 ? 2.962 -0.704 -4.641 1.00 97.00 96 VAL A O 1
ATOM 765 N N . GLY A 1 97 ? 4.925 -0.929 -3.570 1.00 97.44 97 GLY A N 1
ATOM 766 C CA . GLY A 1 97 ? 4.432 -1.778 -2.487 1.00 97.44 97 GLY A CA 1
ATOM 767 C C . GLY A 1 97 ? 3.372 -1.096 -1.629 1.00 97.44 97 GLY A C 1
ATOM 768 O O . GLY A 1 97 ? 2.321 -1.687 -1.385 1.00 97.44 97 GLY A O 1
ATOM 769 N N . VAL A 1 98 ? 3.606 0.161 -1.243 1.00 97.00 98 VAL A N 1
ATOM 770 C CA . VAL A 1 98 ? 2.615 1.002 -0.556 1.00 97.00 98 VAL A CA 1
ATOM 771 C C . VAL A 1 98 ? 1.376 1.172 -1.428 1.00 97.00 98 VAL A C 1
ATOM 773 O O . VAL A 1 98 ? 0.257 0.974 -0.956 1.00 97.00 98 VAL A O 1
ATOM 776 N N . ALA A 1 99 ? 1.563 1.498 -2.708 1.00 96.56 99 ALA A N 1
ATOM 777 C CA . ALA A 1 99 ? 0.452 1.778 -3.605 1.00 96.56 99 ALA A CA 1
ATOM 778 C C . ALA A 1 99 ? -0.483 0.576 -3.797 1.00 96.56 99 ALA A C 1
ATOM 780 O O . ALA A 1 99 ? -1.693 0.690 -3.604 1.00 96.56 99 ALA A O 1
ATOM 781 N N . LEU A 1 100 ? 0.080 -0.582 -4.148 1.00 97.44 100 LEU A N 1
ATOM 782 C CA . LEU A 1 100 ? -0.676 -1.820 -4.336 1.00 97.44 100 LEU A CA 1
ATOM 783 C C . LEU A 1 100 ? -1.258 -2.337 -3.020 1.00 97.44 100 LEU A C 1
ATOM 785 O O . LEU A 1 100 ? -2.400 -2.790 -3.008 1.00 97.44 100 LEU A O 1
ATOM 789 N N . GLY A 1 101 ? -0.509 -2.220 -1.918 1.00 96.75 101 GLY A N 1
ATOM 790 C CA . GLY A 1 101 ? -0.974 -2.577 -0.582 1.00 96.75 101 GLY A CA 1
ATOM 791 C C . GLY A 1 101 ? -2.230 -1.812 -0.193 1.00 96.75 101 GLY A C 1
ATOM 792 O O . GLY A 1 101 ? -3.265 -2.418 0.066 1.00 96.75 101 GLY A O 1
ATOM 793 N N . LEU A 1 102 ? -2.176 -0.481 -0.244 1.00 95.75 102 LEU A N 1
ATOM 794 C CA . LEU A 1 102 ? -3.316 0.360 0.113 1.00 95.75 102 LEU A CA 1
ATOM 795 C C . LEU A 1 102 ? -4.473 0.256 -0.888 1.00 95.75 102 LEU A C 1
ATOM 797 O O . LEU A 1 102 ? -5.627 0.300 -0.466 1.00 95.75 102 LEU A O 1
ATOM 801 N N . LYS A 1 103 ? -4.205 0.070 -2.188 1.00 95.75 103 LYS A N 1
ATOM 802 C CA . LYS A 1 103 ? -5.252 -0.189 -3.192 1.00 95.75 103 LYS A CA 1
ATOM 803 C C . LYS A 1 103 ? -5.973 -1.511 -2.923 1.00 95.75 103 LYS A C 1
ATOM 805 O O . LYS A 1 103 ? -7.193 -1.573 -3.018 1.00 95.75 103 LYS A O 1
ATOM 810 N N . TYR A 1 104 ? -5.247 -2.567 -2.573 1.00 96.12 104 TYR A N 1
ATOM 811 C CA . TYR A 1 104 ? -5.866 -3.827 -2.172 1.00 96.12 104 TYR A CA 1
ATOM 812 C C . TYR A 1 104 ? -6.696 -3.656 -0.895 1.00 96.12 104 TYR A C 1
ATOM 814 O O . TYR A 1 104 ? -7.855 -4.069 -0.841 1.00 96.12 104 TYR A O 1
ATOM 822 N N . SER A 1 105 ? -6.141 -2.970 0.107 1.00 94.31 105 SER A N 1
ATOM 823 C CA . SER A 1 105 ? -6.829 -2.670 1.361 1.00 94.31 105 SER A CA 1
ATOM 824 C C . SER A 1 105 ? -8.124 -1.880 1.157 1.00 94.31 105 SER A C 1
ATOM 826 O O . SER A 1 105 ? -9.122 -2.169 1.817 1.00 94.31 105 SER A O 1
ATOM 828 N N . THR A 1 106 ? -8.151 -0.900 0.246 1.00 91.19 106 THR A N 1
ATOM 829 C CA . THR A 1 106 ? -9.381 -0.149 -0.055 1.00 91.19 106 THR A CA 1
ATOM 830 C C . THR A 1 106 ? -10.449 -1.017 -0.705 1.00 91.19 106 THR A C 1
ATOM 832 O O . THR A 1 106 ? -11.623 -0.855 -0.371 1.00 91.19 106 THR A O 1
ATOM 835 N N . LEU A 1 107 ? -10.058 -1.963 -1.567 1.00 91.25 107 LEU A N 1
ATOM 836 C CA . LEU A 1 107 ? -10.972 -2.911 -2.210 1.00 91.25 107 LEU A CA 1
ATOM 837 C C . LEU A 1 107 ? -11.597 -3.877 -1.195 1.00 91.25 107 LEU A C 1
ATOM 839 O O . LEU A 1 107 ? -12.822 -3.943 -1.092 1.00 91.25 107 LEU A O 1
ATOM 843 N N . ILE A 1 108 ? -10.786 -4.588 -0.402 1.00 91.12 108 ILE A N 1
ATOM 844 C CA . ILE A 1 108 ? -11.305 -5.613 0.526 1.00 91.12 108 ILE A CA 1
ATOM 845 C C . ILE A 1 108 ? -12.165 -5.014 1.646 1.00 91.12 108 ILE A C 1
ATOM 847 O O . ILE A 1 108 ? -13.147 -5.630 2.071 1.00 91.12 108 ILE A O 1
ATOM 851 N N . LEU A 1 109 ? -11.816 -3.805 2.103 1.00 87.88 109 LEU A N 1
ATOM 852 C CA . LEU A 1 109 ? -12.541 -3.083 3.149 1.00 87.88 109 LEU A CA 1
ATOM 853 C C . LEU A 1 109 ? -13.686 -2.232 2.591 1.00 87.88 109 LEU A C 1
ATOM 855 O O . LEU A 1 109 ? -14.436 -1.661 3.376 1.00 87.88 109 LEU A O 1
ATOM 859 N N . ASN A 1 110 ? -13.827 -2.128 1.265 1.00 85.38 110 ASN A N 1
ATOM 860 C CA . ASN A 1 110 ? -14.792 -1.249 0.605 1.00 85.38 110 ASN A CA 1
ATOM 861 C C . ASN A 1 110 ? -14.772 0.177 1.199 1.00 85.38 110 ASN A C 1
ATOM 863 O O . ASN A 1 110 ? -15.769 0.688 1.716 1.00 85.38 110 ASN A O 1
ATOM 867 N N . THR A 1 111 ? -13.589 0.795 1.209 1.00 83.50 111 THR A N 1
ATOM 868 C CA . THR A 1 111 ? -13.354 2.093 1.856 1.00 83.50 111 THR A CA 1
ATOM 869 C C . THR A 1 111 ? -12.564 3.051 0.968 1.00 83.50 111 THR A C 1
ATOM 871 O O . THR A 1 111 ? -12.020 2.680 -0.068 1.00 83.50 111 THR A O 1
ATOM 874 N N . ASN A 1 112 ? -12.494 4.313 1.388 1.00 79.62 112 ASN A N 1
ATOM 875 C CA . ASN A 1 112 ? -11.758 5.363 0.695 1.00 79.62 112 ASN A CA 1
ATOM 876 C C . ASN A 1 112 ? -10.299 5.434 1.206 1.00 79.62 112 ASN A C 1
ATOM 878 O O . ASN A 1 112 ? -10.093 5.324 2.421 1.00 79.62 112 ASN A O 1
ATOM 882 N N . PRO A 1 113 ? -9.296 5.651 0.328 1.00 77.69 113 PRO A N 1
ATOM 883 C CA . PRO A 1 113 ? -7.894 5.777 0.733 1.00 77.69 113 PRO A CA 1
ATOM 884 C C . PRO A 1 113 ? -7.627 6.859 1.792 1.00 77.69 113 PRO A C 1
ATOM 886 O O . PRO A 1 113 ? -6.763 6.659 2.641 1.00 77.69 113 PRO A O 1
ATOM 889 N N . ASN A 1 114 ? -8.408 7.943 1.839 1.00 76.12 114 ASN A N 1
ATOM 890 C CA . ASN A 1 114 ? -8.260 9.010 2.840 1.00 76.12 114 ASN A CA 1
ATOM 891 C C . ASN A 1 114 ? -8.536 8.537 4.278 1.00 76.12 114 ASN A C 1
ATOM 893 O O . ASN A 1 114 ? -8.249 9.255 5.235 1.00 76.12 114 ASN A O 1
ATOM 897 N N . LYS A 1 115 ? -9.124 7.346 4.463 1.00 80.69 115 LYS A N 1
ATOM 898 C CA . LYS A 1 115 ? -9.329 6.766 5.797 1.00 80.69 115 LYS A CA 1
ATOM 899 C C . LYS A 1 115 ? -8.084 6.079 6.353 1.00 80.69 115 LYS A C 1
ATOM 901 O O . LYS A 1 115 ? -8.104 5.702 7.527 1.00 80.69 115 LYS A O 1
ATOM 906 N N . PHE A 1 116 ? -7.051 5.866 5.542 1.00 85.94 116 PHE A N 1
ATOM 907 C CA . PHE A 1 116 ? -5.793 5.293 6.002 1.00 85.94 116 PHE A CA 1
ATOM 908 C C . PHE A 1 116 ? -4.909 6.379 6.603 1.00 85.94 116 PHE A C 1
ATOM 910 O O . PHE A 1 116 ? -4.826 7.495 6.094 1.00 85.94 116 PHE A O 1
ATOM 917 N N . LYS A 1 117 ? -4.243 6.033 7.698 1.00 85.75 117 LYS A N 1
ATOM 918 C CA . LYS A 1 117 ? -3.286 6.887 8.400 1.00 85.75 117 LYS A CA 1
ATOM 919 C C . LYS A 1 117 ? -1.986 6.129 8.566 1.00 85.75 117 LYS A C 1
ATOM 921 O O . LYS A 1 117 ? -2.018 4.909 8.741 1.00 85.75 117 LYS A O 1
ATOM 926 N N . LYS A 1 118 ? -0.856 6.833 8.546 1.00 87.38 118 LYS A N 1
ATOM 927 C CA . LYS A 1 118 ? 0.409 6.222 8.956 1.00 87.38 118 LYS A CA 1
ATOM 928 C C . LYS A 1 118 ? 0.402 5.961 10.455 1.00 87.38 118 LYS A C 1
ATOM 930 O O . LYS A 1 118 ? -0.026 6.804 11.245 1.00 87.38 118 LYS A O 1
ATOM 935 N N . ILE A 1 119 ? 0.924 4.810 10.860 1.00 84.88 119 ILE A N 1
ATOM 936 C CA . ILE A 1 119 ? 1.207 4.548 12.268 1.00 84.88 119 ILE A CA 1
ATOM 937 C C . ILE A 1 119 ? 2.551 5.202 12.588 1.00 84.88 119 ILE A C 1
ATOM 939 O O . ILE A 1 119 ? 3.588 4.853 12.027 1.00 84.88 119 ILE A O 1
ATOM 943 N N . GLY A 1 120 ? 2.536 6.182 13.492 1.00 76.69 120 GLY A N 1
ATOM 944 C CA . GLY A 1 120 ? 3.756 6.849 13.936 1.00 76.69 120 GLY A CA 1
ATOM 945 C C . GLY A 1 120 ? 4.725 5.868 14.600 1.00 76.69 120 GLY A C 1
ATOM 946 O O . GLY A 1 120 ? 4.314 5.002 15.375 1.00 76.69 120 GLY A O 1
ATOM 947 N N . LYS A 1 121 ? 6.025 6.029 14.329 1.00 78.56 121 LYS A N 1
ATOM 948 C CA . LYS A 1 121 ? 7.071 5.183 14.912 1.00 78.56 121 LYS A CA 1
ATOM 949 C C . LYS A 1 121 ? 7.013 5.229 16.451 1.00 78.56 121 LYS A C 1
ATOM 951 O O . LYS A 1 121 ? 7.217 6.302 17.025 1.00 78.56 121 LYS A O 1
ATOM 956 N N . PRO A 1 122 ? 6.785 4.095 17.140 1.00 72.31 122 PRO A N 1
ATOM 957 C CA . PRO A 1 122 ? 6.742 4.057 18.589 1.00 72.31 122 PRO A CA 1
ATOM 958 C C . PRO A 1 122 ? 8.147 4.212 19.180 1.00 72.31 122 PRO A C 1
ATOM 960 O O . PRO A 1 122 ? 9.160 3.904 18.549 1.00 72.31 122 PRO A O 1
ATOM 963 N N . VAL A 1 123 ? 8.201 4.645 20.442 1.00 71.31 123 VAL A N 1
ATOM 964 C CA . VAL A 1 123 ? 9.457 4.768 21.204 1.00 71.31 123 VAL A CA 1
ATOM 965 C C . VAL A 1 123 ? 10.099 3.393 21.448 1.00 71.31 123 VAL A C 1
ATOM 967 O O . VAL A 1 123 ? 11.323 3.283 21.494 1.00 71.31 123 VAL A O 1
ATOM 970 N N . LYS A 1 124 ? 9.287 2.334 21.593 1.00 68.75 124 LYS A N 1
ATOM 971 C CA . LYS A 1 124 ? 9.724 0.939 21.756 1.00 68.75 124 LYS A CA 1
ATOM 972 C C . LYS A 1 124 ? 8.776 -0.013 21.021 1.00 68.75 124 LYS A C 1
ATOM 974 O O . LYS A 1 124 ? 7.576 0.231 20.986 1.00 68.75 124 LYS A O 1
ATOM 979 N N . GLY A 1 125 ? 9.318 -1.122 20.520 1.00 69.06 125 GLY A N 1
ATOM 980 C CA . GLY A 1 125 ? 8.551 -2.197 19.884 1.00 69.06 125 GLY A CA 1
ATOM 981 C C . GLY A 1 125 ? 8.443 -2.083 18.361 1.00 69.06 125 GLY A C 1
ATOM 982 O O . GLY A 1 125 ? 8.775 -1.064 17.756 1.00 69.06 125 GLY A O 1
ATOM 983 N N . LYS A 1 126 ? 8.005 -3.180 17.741 1.00 78.25 126 LYS A N 1
ATOM 984 C CA . LYS A 1 126 ? 7.654 -3.245 16.317 1.00 78.25 126 LYS A CA 1
ATOM 985 C C . LYS A 1 126 ? 6.232 -2.717 16.091 1.00 78.25 126 LYS A C 1
ATOM 987 O O . LYS A 1 126 ? 5.406 -2.810 16.993 1.00 78.25 126 LYS A O 1
ATOM 992 N N . TYR A 1 127 ? 5.971 -2.187 14.898 1.00 79.62 127 TYR A N 1
ATOM 993 C CA . TYR A 1 127 ? 4.689 -1.617 14.474 1.00 79.62 127 TYR A CA 1
ATOM 994 C C . TYR A 1 127 ? 4.466 -1.865 12.977 1.00 79.62 127 TYR A C 1
ATOM 996 O O . TYR A 1 127 ? 5.436 -2.114 12.244 1.00 79.62 127 TYR A O 1
ATOM 1004 N N . LEU A 1 128 ? 3.197 -1.833 12.566 1.00 87.38 128 LEU A N 1
ATOM 1005 C CA . LEU A 1 128 ? 2.786 -1.909 11.165 1.00 87.38 128 LEU A CA 1
ATOM 1006 C C . LEU A 1 128 ? 2.804 -0.513 10.524 1.00 87.38 128 LEU A C 1
ATOM 1008 O O . LEU A 1 128 ? 2.848 0.482 11.240 1.00 87.38 128 LEU A O 1
ATOM 1012 N N . ASP A 1 129 ? 2.770 -0.430 9.198 1.00 90.19 129 ASP A N 1
ATOM 1013 C CA . ASP A 1 129 ? 2.901 0.847 8.486 1.00 90.19 129 ASP A CA 1
ATOM 1014 C C . ASP A 1 129 ? 1.650 1.746 8.578 1.00 90.19 129 ASP A C 1
ATOM 1016 O O . ASP A 1 129 ? 1.772 2.956 8.794 1.00 90.19 129 ASP A O 1
ATOM 1020 N N . TYR A 1 130 ? 0.444 1.183 8.426 1.00 92.56 130 TYR A N 1
ATOM 1021 C CA . TYR A 1 130 ? -0.799 1.961 8.321 1.00 92.56 130 TYR A CA 1
ATOM 1022 C C . TYR A 1 130 ? -1.938 1.393 9.161 1.00 92.56 130 TYR A C 1
ATOM 1024 O O . TYR A 1 130 ? -2.004 0.189 9.410 1.00 92.56 130 TYR A O 1
ATOM 1032 N N . SER A 1 131 ? -2.887 2.253 9.530 1.00 91.19 131 SER A N 1
ATOM 1033 C CA . SER A 1 131 ? -4.153 1.846 10.137 1.00 91.19 131 SER A CA 1
ATOM 1034 C C . SER A 1 131 ? -5.361 2.541 9.518 1.00 91.19 131 SER A C 1
ATOM 1036 O O . SER A 1 131 ? -5.267 3.618 8.923 1.00 91.19 131 SER A O 1
ATOM 1038 N N . THR A 1 132 ? -6.526 1.915 9.656 1.00 88.50 132 THR A N 1
ATOM 1039 C CA . THR A 1 132 ? -7.821 2.514 9.334 1.00 88.50 132 THR A CA 1
ATOM 1040 C C . THR A 1 132 ? -8.907 1.982 10.265 1.00 88.50 132 THR A C 1
ATOM 1042 O O . THR A 1 132 ? -8.786 0.892 10.821 1.00 88.50 132 THR A O 1
ATOM 1045 N N . VAL A 1 133 ? -9.985 2.748 10.439 1.00 84.00 133 VAL A N 1
ATOM 1046 C CA . VAL A 1 133 ? -11.149 2.337 11.233 1.00 84.00 133 VAL A CA 1
ATOM 1047 C C . VAL A 1 133 ? -12.389 2.327 10.351 1.00 84.00 133 VAL A C 1
ATOM 1049 O O . VAL A 1 133 ? -12.726 3.326 9.711 1.00 84.00 133 VAL A O 1
ATOM 1052 N N . LEU A 1 134 ? -13.090 1.197 10.346 1.00 77.94 134 LEU A N 1
ATOM 1053 C CA . LEU A 1 134 ? -14.323 0.985 9.598 1.00 77.94 134 LEU A CA 1
ATOM 1054 C C . LEU A 1 134 ? -15.327 0.247 10.482 1.00 77.94 134 LEU A C 1
ATOM 1056 O O . LEU A 1 134 ? -14.987 -0.772 11.066 1.00 77.94 134 LEU A O 1
ATOM 1060 N N . ASN A 1 135 ? -16.563 0.744 10.582 1.00 77.12 135 ASN A N 1
ATOM 1061 C CA . ASN A 1 135 ? -17.635 0.109 11.365 1.00 77.12 135 ASN A CA 1
ATOM 1062 C C . ASN A 1 135 ? -17.197 -0.271 12.793 1.00 77.12 135 ASN A C 1
ATOM 1064 O O . ASN A 1 135 ? -17.397 -1.401 13.231 1.00 77.12 135 ASN A O 1
ATOM 1068 N N . SER A 1 136 ? -16.541 0.664 13.491 1.00 70.81 136 SER A N 1
ATOM 1069 C CA . SER A 1 136 ? -16.000 0.464 14.850 1.00 70.81 136 SER A CA 1
ATOM 1070 C C . SER A 1 136 ? -14.890 -0.588 14.971 1.00 70.81 136 SER A C 1
ATOM 1072 O O . SER A 1 136 ? -14.476 -0.909 16.079 1.00 70.81 136 SER A O 1
ATOM 1074 N N . LYS A 1 137 ? -14.373 -1.103 13.855 1.00 78.81 137 LYS A N 1
ATOM 1075 C CA . LYS A 1 137 ? -13.280 -2.073 13.809 1.00 78.81 137 LYS A CA 1
ATOM 1076 C C . LYS A 1 137 ? -12.016 -1.396 13.304 1.00 78.81 137 LYS A C 1
ATOM 1078 O O . LYS A 1 137 ? -12.049 -0.687 12.299 1.00 78.81 137 LYS A O 1
ATOM 1083 N N . GLU A 1 138 ? -10.913 -1.596 14.015 1.00 84.75 138 GLU A N 1
ATOM 1084 C CA . GLU A 1 138 ? -9.601 -1.109 13.596 1.00 84.75 138 GLU A CA 1
ATOM 1085 C C . GLU A 1 138 ? -8.849 -2.178 12.804 1.00 84.75 138 GLU A C 1
ATOM 1087 O O . GLU A 1 138 ? -8.816 -3.345 13.191 1.00 84.75 138 GLU A O 1
ATOM 1092 N N . TYR A 1 139 ? -8.243 -1.752 11.703 1.00 87.38 139 TYR A N 1
ATOM 1093 C CA . TYR A 1 139 ? -7.472 -2.571 10.782 1.00 87.38 139 TYR A CA 1
ATOM 1094 C C . TYR A 1 139 ? -6.068 -1.984 10.687 1.00 87.38 139 TYR A C 1
ATOM 1096 O O . TYR A 1 139 ? -5.933 -0.778 10.480 1.00 87.38 139 TYR A O 1
ATOM 1104 N N . GLU A 1 140 ? -5.034 -2.813 10.788 1.00 91.19 140 GLU A N 1
ATOM 1105 C CA . GLU A 1 140 ? -3.649 -2.401 10.538 1.00 91.19 140 GLU A CA 1
ATOM 1106 C C . GLU A 1 140 ? -3.070 -3.184 9.356 1.00 91.19 140 GLU A C 1
ATOM 1108 O O . GLU A 1 140 ? -3.302 -4.386 9.210 1.00 91.19 140 GLU A O 1
ATOM 1113 N N . VAL A 1 141 ? -2.311 -2.500 8.504 1.00 92.94 141 VAL A N 1
ATOM 1114 C CA . VAL A 1 141 ? -1.696 -3.083 7.311 1.00 92.94 141 VAL A CA 1
ATOM 1115 C C . VAL A 1 141 ? -0.215 -2.735 7.249 1.00 92.94 141 VAL A C 1
ATOM 1117 O O . VAL A 1 141 ? 0.190 -1.593 7.458 1.00 92.94 141 VAL A O 1
ATOM 1120 N N . GLU A 1 142 ? 0.595 -3.743 6.951 1.00 93.94 142 GLU A N 1
ATOM 1121 C CA . GLU A 1 142 ? 2.013 -3.607 6.634 1.00 93.94 142 GLU A CA 1
ATOM 1122 C C . GLU A 1 142 ? 2.198 -3.811 5.133 1.00 93.94 142 GLU A C 1
ATOM 1124 O O . GLU A 1 142 ? 1.674 -4.766 4.557 1.00 93.94 142 GLU A O 1
ATOM 1129 N N . THR A 1 143 ? 2.969 -2.940 4.493 1.00 95.38 143 THR A N 1
ATOM 1130 C CA . THR A 1 143 ? 3.215 -3.010 3.052 1.00 95.38 143 THR A CA 1
ATOM 1131 C C . THR A 1 143 ? 4.698 -3.209 2.779 1.00 95.38 143 THR A C 1
ATOM 1133 O O . THR A 1 143 ? 5.568 -2.593 3.392 1.00 95.38 143 THR A O 1
ATOM 1136 N N . LYS A 1 144 ? 5.016 -4.078 1.825 1.00 95.94 144 LYS A N 1
ATOM 1137 C CA . LYS A 1 144 ? 6.374 -4.257 1.312 1.00 95.94 144 LYS A CA 1
ATOM 1138 C C . LYS A 1 144 ? 6.337 -4.311 -0.198 1.00 95.94 144 LYS A C 1
ATOM 1140 O O . LYS A 1 144 ? 5.395 -4.827 -0.794 1.00 95.94 144 LYS A O 1
ATOM 1145 N N . GLY A 1 145 ? 7.404 -3.835 -0.819 1.00 96.81 145 GLY A N 1
ATOM 1146 C CA . GLY A 1 145 ? 7.619 -4.013 -2.241 1.00 96.81 145 GLY A CA 1
ATOM 1147 C C . GLY A 1 145 ? 9.018 -4.526 -2.525 1.00 96.81 145 GLY A C 1
ATOM 1148 O O . GLY A 1 145 ? 9.983 -4.182 -1.843 1.00 96.81 145 GLY A O 1
ATOM 1149 N N . THR A 1 146 ? 9.140 -5.398 -3.519 1.00 95.88 146 THR A N 1
ATOM 1150 C CA . THR A 1 146 ? 10.425 -5.980 -3.892 1.00 95.88 146 THR A CA 1
ATOM 1151 C C . THR A 1 146 ? 10.456 -6.425 -5.340 1.00 95.88 146 THR A C 1
ATOM 1153 O O . THR A 1 146 ? 9.446 -6.828 -5.900 1.00 95.88 146 THR A O 1
ATOM 1156 N N . ILE A 1 147 ? 11.648 -6.441 -5.918 1.00 94.06 147 ILE A N 1
ATOM 1157 C CA . ILE A 1 147 ? 11.950 -7.136 -7.175 1.00 94.06 147 ILE A CA 1
ATOM 1158 C C . ILE A 1 147 ? 12.629 -8.497 -6.934 1.00 94.06 147 ILE A C 1
ATOM 1160 O O . ILE A 1 147 ? 12.950 -9.223 -7.870 1.00 94.06 147 ILE A O 1
ATOM 1164 N N . LYS A 1 148 ? 12.913 -8.856 -5.672 1.00 90.69 148 LYS A N 1
ATOM 1165 C CA . LYS A 1 148 ? 13.631 -10.095 -5.352 1.00 90.69 148 LYS A CA 1
ATOM 1166 C C . LYS A 1 148 ? 12.752 -11.314 -5.636 1.00 90.69 148 LYS A C 1
ATOM 1168 O O . LYS A 1 148 ? 11.559 -11.347 -5.326 1.00 90.69 148 LYS A O 1
ATOM 1173 N N . LYS A 1 149 ? 13.374 -12.380 -6.155 1.00 84.50 149 LYS A N 1
ATOM 1174 C CA . LYS A 1 149 ? 12.703 -13.668 -6.404 1.00 84.50 149 LYS A CA 1
ATOM 1175 C C . LYS A 1 149 ? 12.091 -14.249 -5.126 1.00 84.50 149 LYS A C 1
ATOM 1177 O O . LYS A 1 149 ? 10.956 -14.727 -5.159 1.00 84.50 149 LYS A O 1
ATOM 1182 N N . HIS A 1 150 ? 12.817 -14.165 -4.014 1.00 86.88 150 HIS A N 1
ATOM 1183 C CA . HIS A 1 150 ? 12.397 -14.656 -2.703 1.00 86.88 150 HIS A CA 1
ATOM 1184 C C . HIS A 1 150 ? 11.973 -13.495 -1.798 1.00 86.88 150 HIS A C 1
ATOM 1186 O O . HIS A 1 150 ? 12.630 -12.457 -1.773 1.00 86.88 150 HIS A O 1
ATOM 1192 N N . HIS A 1 151 ? 10.892 -13.693 -1.042 1.00 89.69 151 HIS A N 1
ATOM 1193 C CA . HIS A 1 151 ? 10.318 -12.696 -0.130 1.00 89.69 151 HIS A CA 1
ATOM 1194 C C . HIS A 1 151 ? 10.181 -13.221 1.310 1.00 89.69 151 HIS A C 1
ATOM 1196 O O . HIS A 1 151 ? 9.574 -12.563 2.148 1.00 89.69 151 HIS A O 1
ATOM 1202 N N . SER A 1 152 ? 10.776 -14.378 1.626 1.00 89.50 152 SER A N 1
ATOM 1203 C CA . SER A 1 152 ? 10.658 -15.030 2.938 1.00 89.50 152 SER A CA 1
ATOM 1204 C C . SER A 1 152 ? 11.125 -14.137 4.091 1.00 89.50 152 SER A C 1
ATOM 1206 O O . SER A 1 152 ? 10.495 -14.111 5.138 1.00 89.50 152 SER A O 1
ATOM 1208 N N . ALA A 1 153 ? 12.181 -13.340 3.887 1.00 88.44 153 ALA A N 1
ATOM 1209 C CA . ALA A 1 153 ? 12.641 -12.379 4.891 1.00 88.44 153 ALA A CA 1
ATOM 1210 C C . ALA A 1 153 ? 11.594 -11.288 5.185 1.00 88.44 153 ALA A C 1
ATOM 1212 O O . ALA A 1 153 ? 11.407 -10.916 6.338 1.00 88.44 153 ALA A O 1
ATOM 1213 N N . MET A 1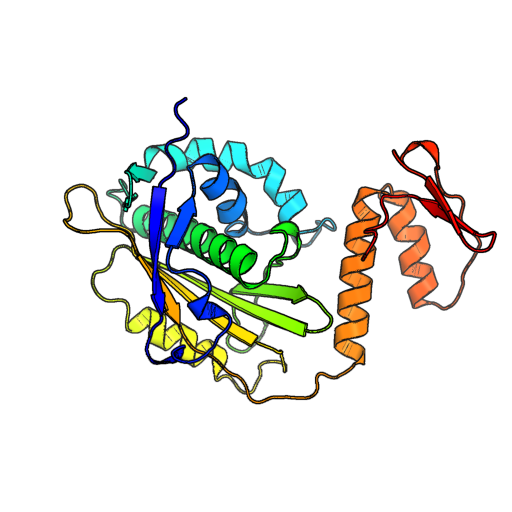 154 ? 10.884 -10.814 4.156 1.00 91.44 154 MET A N 1
ATOM 1214 C CA . MET A 1 154 ? 9.802 -9.836 4.309 1.00 91.44 154 MET A CA 1
ATOM 1215 C C . MET A 1 154 ? 8.579 -10.470 4.976 1.00 91.44 154 MET A C 1
ATOM 1217 O O . MET A 1 154 ? 8.036 -9.878 5.901 1.00 91.44 154 MET A O 1
ATOM 1221 N N . LYS A 1 155 ? 8.203 -11.695 4.575 1.00 91.06 155 LYS A N 1
ATOM 1222 C CA . LYS A 1 155 ? 7.145 -12.483 5.236 1.00 91.06 155 LYS A CA 1
ATOM 1223 C C . LYS A 1 155 ? 7.441 -12.638 6.731 1.00 91.06 155 LYS A C 1
ATOM 1225 O O . LYS A 1 155 ? 6.603 -12.295 7.557 1.00 91.06 155 LYS A O 1
ATOM 1230 N N . ASN A 1 156 ? 8.657 -13.051 7.082 1.00 88.75 156 ASN A N 1
ATOM 1231 C CA . ASN A 1 156 ? 9.069 -13.209 8.476 1.00 88.75 156 ASN A CA 1
ATOM 1232 C C . ASN A 1 156 ? 9.079 -11.881 9.244 1.00 88.75 156 ASN A C 1
ATOM 1234 O O . ASN A 1 156 ? 8.697 -11.860 10.411 1.00 88.75 156 ASN A O 1
ATOM 1238 N N . ASP A 1 157 ? 9.510 -10.772 8.633 1.00 87.50 157 ASP A N 1
ATOM 1239 C CA . ASP A 1 157 ? 9.460 -9.468 9.304 1.00 87.50 157 ASP A CA 1
ATOM 1240 C C . ASP A 1 157 ? 8.021 -9.039 9.609 1.00 87.50 157 ASP A C 1
ATOM 1242 O O . ASP A 1 157 ? 7.740 -8.665 10.746 1.00 87.50 157 ASP A O 1
ATOM 1246 N N . ILE A 1 158 ? 7.109 -9.178 8.641 1.00 88.50 158 ILE A N 1
ATOM 1247 C CA . ILE A 1 158 ? 5.678 -8.882 8.800 1.00 88.50 158 ILE A CA 1
ATOM 1248 C C . ILE A 1 158 ? 5.078 -9.717 9.939 1.00 88.50 158 ILE A C 1
ATOM 1250 O O . ILE A 1 158 ? 4.475 -9.160 10.856 1.00 88.50 158 ILE A O 1
ATOM 1254 N N . ILE A 1 159 ? 5.293 -11.036 9.924 1.00 85.75 159 ILE A N 1
ATOM 1255 C CA . ILE A 1 159 ? 4.784 -11.947 10.961 1.00 85.75 159 ILE A CA 1
ATOM 1256 C C . ILE A 1 159 ? 5.330 -11.541 12.339 1.00 85.75 159 ILE A C 1
ATOM 1258 O O . ILE A 1 159 ? 4.571 -11.374 13.291 1.00 85.75 159 ILE A O 1
ATOM 1262 N N . ASN A 1 160 ? 6.637 -11.278 12.441 1.00 83.75 160 ASN A N 1
ATOM 1263 C CA . ASN A 1 160 ? 7.274 -10.864 13.695 1.00 83.75 160 ASN A CA 1
ATOM 1264 C C . ASN A 1 160 ? 6.807 -9.491 14.195 1.00 83.75 160 ASN A C 1
ATOM 1266 O O . ASN A 1 160 ? 6.832 -9.233 15.397 1.00 83.75 160 ASN A O 1
ATOM 1270 N N . LYS A 1 161 ? 6.440 -8.570 13.296 1.00 82.44 161 LYS A N 1
ATOM 1271 C CA . LYS A 1 161 ? 5.849 -7.286 13.688 1.00 82.44 161 LYS A CA 1
ATOM 1272 C C . LYS A 1 161 ? 4.499 -7.513 14.361 1.00 82.44 161 LYS A C 1
ATOM 1274 O O . LYS A 1 161 ? 4.255 -6.895 15.389 1.00 82.44 161 LYS A O 1
ATOM 1279 N N . LYS A 1 162 ? 3.676 -8.416 13.822 1.00 74.62 162 LYS A N 1
ATOM 1280 C CA . LYS A 1 162 ? 2.310 -8.697 14.287 1.00 74.62 162 LYS A CA 1
ATOM 1281 C C . LYS A 1 162 ? 2.230 -9.501 15.590 1.00 74.62 162 LYS A C 1
ATOM 1283 O O . LYS A 1 162 ? 1.294 -9.290 16.353 1.00 74.62 162 LYS A O 1
ATOM 1288 N N . THR A 1 163 ? 3.186 -10.390 15.867 1.00 72.69 163 THR A N 1
ATOM 1289 C CA . THR A 1 163 ? 3.205 -11.222 17.092 1.00 72.69 163 THR A CA 1
ATOM 1290 C C . THR A 1 163 ? 3.731 -10.493 18.332 1.00 72.69 163 THR A C 1
ATOM 1292 O O . THR A 1 163 ? 3.798 -11.069 19.418 1.00 72.69 163 THR A O 1
ATOM 1295 N N . ASN A 1 164 ? 4.108 -9.220 18.200 1.00 70.19 164 ASN A N 1
ATOM 1296 C CA . ASN A 1 164 ? 4.598 -8.419 19.310 1.00 70.19 164 ASN A CA 1
ATOM 1297 C C . ASN A 1 164 ? 3.480 -8.162 20.341 1.00 70.19 164 ASN A C 1
ATOM 1299 O O . ASN A 1 164 ? 2.522 -7.442 20.069 1.00 70.19 164 ASN A O 1
ATOM 1303 N N . THR A 1 165 ? 3.640 -8.699 21.552 1.00 67.00 165 THR A N 1
ATOM 1304 C CA . THR A 1 165 ? 2.672 -8.585 22.659 1.00 67.00 165 THR A CA 1
ATOM 1305 C C . THR A 1 165 ? 2.463 -7.156 23.159 1.00 67.00 165 THR A C 1
ATOM 1307 O O . THR A 1 165 ? 1.496 -6.896 23.869 1.00 67.00 165 THR A O 1
ATOM 1310 N N . SER A 1 166 ? 3.333 -6.212 22.784 1.00 68.31 166 SER A N 1
ATOM 1311 C CA . SER A 1 166 ? 3.153 -4.790 23.090 1.00 68.31 166 SER A CA 1
ATOM 1312 C C . SER A 1 166 ? 2.175 -4.078 22.150 1.00 68.31 166 SER A C 1
ATOM 1314 O O . SER A 1 166 ? 1.954 -2.877 22.311 1.00 68.31 166 SER A O 1
ATOM 1316 N N . LEU A 1 167 ? 1.667 -4.755 21.118 1.00 70.25 167 LEU A N 1
ATOM 1317 C CA . LEU A 1 167 ? 0.703 -4.174 20.193 1.00 70.25 167 LEU A CA 1
ATOM 1318 C C . LEU A 1 167 ? -0.678 -4.079 20.837 1.00 70.25 167 LEU A C 1
ATOM 1320 O O . LEU A 1 167 ? -1.130 -4.990 21.527 1.00 70.25 167 LEU A O 1
ATOM 1324 N N . LYS A 1 168 ? -1.379 -2.978 20.559 1.00 74.50 168 LYS A N 1
ATOM 1325 C CA . LYS A 1 168 ? -2.778 -2.809 20.966 1.00 74.50 168 LYS A CA 1
ATOM 1326 C C . LYS A 1 168 ? -3.675 -3.878 20.329 1.00 74.50 168 LYS A C 1
ATOM 1328 O O . LYS A 1 168 ? -3.345 -4.429 19.279 1.00 74.50 168 LYS A O 1
ATOM 1333 N N . ALA A 1 169 ? -4.832 -4.154 20.914 1.00 75.12 169 ALA A N 1
ATOM 1334 C CA . ALA A 1 169 ? -5.822 -5.019 20.274 1.00 75.12 169 ALA A CA 1
ATOM 1335 C C . ALA A 1 169 ? -6.472 -4.293 19.080 1.00 75.12 169 ALA A C 1
ATOM 1337 O O . ALA A 1 169 ? -6.879 -3.141 19.216 1.00 75.12 169 ALA A O 1
ATOM 1338 N N . VAL A 1 170 ? -6.563 -4.956 17.924 1.00 78.69 170 VAL A N 1
ATOM 1339 C CA . VAL A 1 170 ? -7.272 -4.468 16.724 1.00 78.69 170 VAL A CA 1
ATOM 1340 C C . VAL A 1 170 ? -8.022 -5.632 16.084 1.00 78.69 170 VAL A C 1
ATOM 1342 O O . VAL A 1 170 ? -7.711 -6.787 16.365 1.00 78.69 170 VAL A O 1
ATOM 1345 N N . HIS A 1 171 ? -8.998 -5.334 15.228 1.00 81.38 171 HIS A N 1
ATOM 1346 C CA . HIS A 1 171 ? -9.847 -6.357 14.621 1.00 81.38 171 HIS A CA 1
ATOM 1347 C C . HIS A 1 171 ? -9.086 -7.247 13.636 1.00 81.38 171 HIS A C 1
ATOM 1349 O O . HIS A 1 171 ? -9.335 -8.443 13.588 1.00 81.38 171 HIS A O 1
ATOM 1355 N N . LEU A 1 172 ? -8.199 -6.654 12.835 1.00 84.56 172 LEU A N 1
ATOM 1356 C CA . LEU A 1 172 ? -7.542 -7.335 11.724 1.00 84.56 172 LEU A CA 1
ATOM 1357 C C . LEU A 1 172 ? -6.161 -6.721 11.477 1.00 84.56 172 LEU A C 1
ATOM 1359 O O . LEU A 1 172 ? -6.027 -5.501 11.366 1.00 84.56 172 LEU A O 1
ATOM 1363 N N . ARG A 1 173 ? -5.132 -7.565 11.375 1.00 87.50 173 ARG A N 1
ATOM 1364 C CA . ARG A 1 173 ? -3.777 -7.168 10.970 1.00 87.50 173 ARG A CA 1
ATOM 1365 C C . ARG A 1 173 ? -3.356 -7.998 9.782 1.00 87.50 173 ARG A C 1
ATOM 1367 O O . ARG A 1 173 ? -3.449 -9.209 9.864 1.00 87.50 173 ARG A O 1
ATOM 1374 N N . TYR A 1 174 ? -2.794 -7.410 8.738 1.00 90.81 174 TYR A N 1
ATOM 1375 C CA . TYR A 1 174 ? -2.315 -8.199 7.598 1.00 90.81 174 TYR A CA 1
ATOM 1376 C C . TYR A 1 174 ? -1.140 -7.547 6.890 1.00 90.81 174 TYR A C 1
ATOM 1378 O O . TYR A 1 174 ? -0.854 -6.359 7.056 1.00 90.81 174 TYR A O 1
ATOM 1386 N N . GLY A 1 175 ? -0.425 -8.366 6.128 1.00 93.44 175 GLY A N 1
ATOM 1387 C CA . GLY A 1 175 ? 0.690 -7.931 5.307 1.00 93.44 175 GLY A CA 1
ATOM 1388 C C . GLY A 1 175 ? 0.356 -7.992 3.831 1.00 93.44 175 GLY A C 1
ATOM 1389 O O . GLY A 1 175 ? -0.330 -8.905 3.374 1.00 93.44 175 GLY A O 1
ATOM 1390 N N . VAL A 1 176 ? 0.916 -7.059 3.072 1.00 95.44 176 VAL A N 1
ATOM 1391 C CA . VAL A 1 176 ? 0.885 -7.090 1.614 1.00 95.44 176 VAL A CA 1
ATOM 1392 C C . VAL A 1 176 ? 2.304 -6.973 1.073 1.00 95.44 176 VAL A C 1
ATOM 1394 O O . VAL A 1 176 ? 2.996 -5.989 1.329 1.00 95.44 176 VAL A O 1
ATOM 1397 N N . ILE A 1 177 ? 2.747 -7.969 0.306 1.00 96.88 177 ILE A N 1
ATOM 1398 C CA . ILE A 1 177 ? 4.029 -7.946 -0.403 1.00 96.88 177 ILE A CA 1
ATOM 1399 C C . ILE A 1 177 ? 3.775 -7.832 -1.900 1.00 96.88 177 ILE A C 1
ATOM 1401 O O . ILE A 1 177 ? 3.319 -8.770 -2.548 1.00 96.88 177 ILE A O 1
ATOM 1405 N N . SER A 1 178 ? 4.176 -6.710 -2.477 1.00 97.44 178 SER A N 1
ATOM 1406 C CA . SER A 1 178 ? 4.181 -6.519 -3.923 1.00 97.44 178 SER A CA 1
ATOM 1407 C C . SER A 1 178 ? 5.496 -6.991 -4.527 1.00 97.44 178 SER A C 1
ATOM 1409 O O . SER A 1 178 ? 6.571 -6.493 -4.185 1.00 97.44 178 SER A O 1
ATOM 1411 N N . LYS A 1 179 ? 5.423 -7.943 -5.453 1.00 96.81 179 LYS A N 1
ATOM 1412 C CA . LYS A 1 179 ? 6.563 -8.417 -6.238 1.00 96.81 179 LYS A CA 1
ATOM 1413 C C . LYS A 1 179 ? 6.527 -7.796 -7.623 1.00 96.81 179 LYS A C 1
ATOM 1415 O O . LYS A 1 179 ? 5.690 -8.164 -8.442 1.00 96.81 179 LYS A O 1
ATOM 1420 N N . LEU A 1 180 ? 7.451 -6.879 -7.861 1.00 95.81 180 LEU A N 1
ATOM 1421 C CA . LEU A 1 180 ? 7.702 -6.243 -9.144 1.00 95.81 180 LEU A CA 1
ATOM 1422 C C . LEU A 1 180 ? 8.705 -7.056 -9.968 1.00 95.81 180 LEU A C 1
ATOM 1424 O O . LEU A 1 180 ? 9.318 -8.010 -9.477 1.00 95.81 180 LEU A O 1
ATOM 1428 N N . LYS A 1 181 ? 8.901 -6.634 -11.216 1.00 95.44 181 LYS A N 1
ATOM 1429 C CA . LYS A 1 181 ? 9.907 -7.181 -12.130 1.00 95.44 181 LYS A CA 1
ATOM 1430 C C . LYS A 1 181 ? 10.967 -6.150 -12.474 1.00 95.44 181 LYS A C 1
ATOM 1432 O O . LYS A 1 181 ? 10.667 -4.960 -12.546 1.00 95.44 181 LYS A O 1
ATOM 1437 N N . ARG A 1 182 ? 12.200 -6.591 -12.730 1.00 93.00 182 ARG A N 1
ATOM 1438 C CA . ARG A 1 182 ? 13.138 -5.770 -13.511 1.00 93.00 182 ARG A CA 1
ATOM 1439 C C . ARG A 1 182 ? 12.791 -5.872 -14.991 1.00 93.00 182 ARG A C 1
ATOM 1441 O O . ARG A 1 182 ? 12.229 -6.872 -15.438 1.00 93.00 182 ARG A O 1
ATOM 1448 N N . ILE A 1 183 ? 13.148 -4.850 -15.763 1.00 86.00 183 ILE A N 1
ATOM 1449 C CA . ILE A 1 183 ? 12.994 -4.916 -17.218 1.00 86.00 183 ILE A CA 1
ATOM 1450 C C . ILE A 1 183 ? 13.756 -6.124 -17.786 1.00 86.00 183 ILE A C 1
ATOM 1452 O O . ILE A 1 183 ? 14.888 -6.399 -17.390 1.00 86.00 183 ILE A O 1
ATOM 1456 N N . GLY A 1 184 ? 13.110 -6.868 -18.685 1.00 82.62 184 GLY A N 1
ATOM 1457 C CA . GLY A 1 184 ? 13.667 -8.085 -19.281 1.00 82.62 184 GLY A CA 1
ATOM 1458 C C . GLY A 1 184 ? 13.567 -9.347 -18.413 1.00 82.62 184 GLY A C 1
ATOM 1459 O O . GLY A 1 184 ? 13.857 -10.433 -18.911 1.00 82.62 184 GLY A O 1
ATOM 1460 N N . GLU A 1 185 ? 13.124 -9.258 -17.152 1.00 87.62 185 GLU A N 1
ATOM 1461 C CA . GLU A 1 185 ? 12.838 -10.456 -16.357 1.00 87.62 185 GLU A CA 1
ATOM 1462 C C . GLU A 1 185 ? 11.496 -11.084 -16.762 1.00 87.62 185 GLU A C 1
ATOM 1464 O O . GLU A 1 185 ? 10.492 -10.376 -16.888 1.00 87.62 185 GLU A O 1
ATOM 1469 N N . PRO A 1 186 ? 11.432 -12.419 -16.911 1.00 85.50 186 PRO A N 1
ATOM 1470 C CA . PRO A 1 186 ? 10.198 -13.095 -17.271 1.00 85.50 186 PRO A CA 1
ATOM 1471 C C . PRO A 1 186 ? 9.188 -13.150 -16.112 1.00 85.50 186 PRO A C 1
ATOM 1473 O O . PRO A 1 186 ? 9.522 -13.143 -14.916 1.00 85.50 186 PRO A O 1
ATOM 1476 N N . GLY A 1 187 ? 7.922 -13.313 -16.491 1.00 87.69 187 GLY A N 1
ATOM 1477 C CA . GLY A 1 187 ? 6.789 -13.492 -15.587 1.00 87.69 187 GLY A CA 1
ATOM 1478 C C . GLY A 1 187 ? 6.142 -12.182 -15.143 1.00 87.69 187 GLY A C 1
ATOM 1479 O O . GLY A 1 187 ? 6.562 -11.102 -15.536 1.00 87.69 187 GLY A O 1
ATOM 1480 N N . LYS A 1 188 ? 5.127 -12.310 -14.286 1.00 93.81 188 LYS A N 1
ATOM 1481 C CA . LYS A 1 188 ? 4.211 -11.219 -13.933 1.00 93.81 188 LYS A CA 1
ATOM 1482 C C . LYS A 1 188 ? 4.499 -10.613 -12.568 1.00 93.81 188 LYS A C 1
ATOM 1484 O O . LYS A 1 188 ? 5.065 -11.295 -11.699 1.00 93.81 188 LYS A O 1
ATOM 1489 N N . SER A 1 189 ? 4.086 -9.365 -12.378 1.00 95.75 189 SER A N 1
ATOM 1490 C CA . SER A 1 189 ? 4.021 -8.775 -11.041 1.00 95.75 189 SER A CA 1
ATOM 1491 C C . SER A 1 189 ? 2.867 -9.393 -10.255 1.00 95.75 189 SER A C 1
ATOM 1493 O O . SER A 1 189 ? 1.850 -9.778 -10.824 1.00 95.75 189 SER A O 1
ATOM 1495 N N . LYS A 1 190 ? 3.046 -9.533 -8.942 1.00 96.75 190 LYS A N 1
ATOM 1496 C CA . LYS A 1 190 ? 2.095 -10.218 -8.053 1.00 96.75 190 LYS A CA 1
ATOM 1497 C C . LYS A 1 190 ? 1.949 -9.448 -6.748 1.00 96.75 190 LYS A C 1
ATOM 1499 O O . LYS A 1 190 ? 2.935 -8.914 -6.241 1.00 96.75 190 LYS A O 1
ATOM 1504 N N . CYS A 1 191 ? 0.753 -9.448 -6.186 1.00 96.38 191 CYS A N 1
ATOM 1505 C CA . CYS A 1 191 ? 0.452 -8.939 -4.858 1.00 96.38 191 CYS A CA 1
ATOM 1506 C C . CYS A 1 191 ? 0.194 -10.131 -3.933 1.00 96.38 191 CYS A C 1
ATOM 1508 O O . CYS A 1 191 ? -0.734 -10.897 -4.158 1.00 96.38 191 CYS A O 1
ATOM 1510 N N . ILE A 1 192 ? 1.048 -10.342 -2.939 1.00 95.94 192 ILE A N 1
ATOM 1511 C CA . ILE A 1 192 ? 0.957 -11.483 -2.028 1.00 95.94 192 ILE A CA 1
ATOM 1512 C C . ILE A 1 192 ? 0.370 -10.996 -0.714 1.00 95.94 192 ILE A C 1
ATOM 1514 O O . ILE A 1 192 ? 0.942 -10.116 -0.069 1.00 95.94 192 ILE A O 1
ATOM 1518 N N . ILE A 1 193 ? -0.753 -11.583 -0.327 1.00 93.62 193 ILE A N 1
ATOM 1519 C CA . ILE A 1 193 ? -1.458 -11.270 0.909 1.00 93.62 193 ILE A CA 1
ATOM 1520 C C . ILE A 1 193 ? -1.031 -12.282 1.948 1.00 93.62 193 ILE A C 1
ATOM 1522 O O . ILE A 1 193 ? -1.110 -13.488 1.725 1.00 93.62 193 ILE A O 1
ATOM 1526 N N . LEU A 1 194 ? -0.539 -11.771 3.064 1.00 90.06 194 LEU A N 1
ATOM 1527 C CA . LEU A 1 194 ? -0.037 -12.572 4.160 1.00 90.06 194 LEU A CA 1
ATOM 1528 C C . LEU A 1 194 ? -0.933 -12.402 5.379 1.00 90.06 194 LEU A C 1
ATOM 1530 O O . LEU A 1 194 ? -1.179 -11.262 5.783 1.00 90.06 194 LEU A O 1
ATOM 1534 N N . ASP A 1 195 ? -1.224 -13.545 6.007 1.00 72.94 195 ASP A N 1
ATOM 1535 C CA . ASP A 1 195 ? -1.597 -13.724 7.415 1.00 72.94 195 ASP A CA 1
ATOM 1536 C C . ASP A 1 195 ? -2.923 -13.086 7.897 1.00 72.94 195 ASP A C 1
ATOM 1538 O O . ASP A 1 195 ? -3.063 -11.872 7.775 1.00 72.94 195 ASP A O 1
ATOM 1542 N N . ASP A 1 196 ? -3.822 -13.871 8.536 1.00 67.31 196 ASP A N 1
ATOM 1543 C CA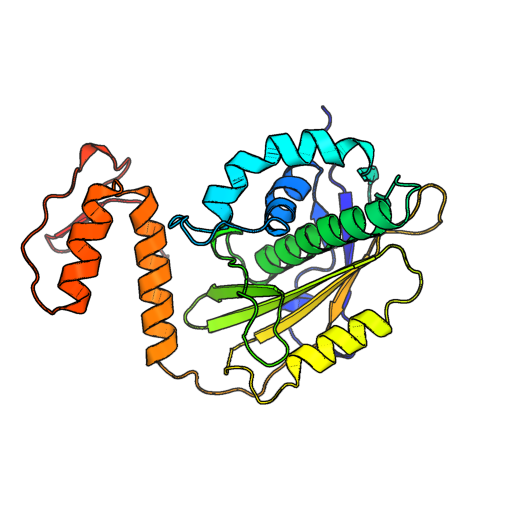 . ASP A 1 196 ? -4.811 -13.434 9.568 1.00 67.31 196 ASP A CA 1
ATOM 1544 C C . ASP A 1 196 ? -5.488 -14.637 10.320 1.00 67.31 196 ASP A C 1
ATOM 1546 O O . ASP A 1 196 ? -5.648 -15.667 9.661 1.00 67.31 196 ASP A O 1
ATOM 1550 N N . PRO A 1 197 ? -5.918 -14.594 11.626 1.00 48.84 197 PRO A N 1
ATOM 1551 C CA . PRO A 1 197 ? -6.224 -13.438 12.481 1.00 48.84 197 PRO A CA 1
ATOM 1552 C C . PRO A 1 197 ? -5.577 -13.296 13.873 1.00 48.84 197 PRO A C 1
ATOM 1554 O O . PRO A 1 197 ? -5.184 -14.285 14.497 1.00 48.84 197 PRO A O 1
ATOM 1557 N N . PRO A 1 198 ? -5.505 -12.057 14.429 1.00 53.78 198 PRO A N 1
ATOM 1558 C CA . PRO A 1 198 ? -5.479 -11.897 15.877 1.00 53.78 198 PRO A CA 1
ATOM 1559 C C . PRO A 1 198 ? -6.769 -12.492 16.458 1.00 53.78 198 PRO A C 1
ATOM 1561 O O . PRO A 1 198 ? -7.835 -12.371 15.861 1.00 53.78 198 PRO A O 1
ATOM 1564 N N . GLN A 1 199 ? -6.669 -13.140 17.623 1.00 47.16 199 GLN A N 1
ATOM 1565 C CA . GLN A 1 199 ? -7.842 -13.628 18.353 1.00 47.16 199 GLN A CA 1
ATOM 1566 C C . GLN A 1 199 ? -8.906 -12.527 18.438 1.00 47.16 199 GLN A C 1
ATOM 1568 O O . GLN A 1 199 ? -8.554 -11.358 18.614 1.00 47.16 199 GLN A O 1
ATOM 1573 N N . ASP A 1 200 ? -10.185 -12.903 18.337 1.00 38.00 200 ASP A N 1
ATOM 1574 C CA . ASP A 1 200 ? -11.288 -12.005 18.665 1.00 38.00 200 ASP A CA 1
ATOM 1575 C C . ASP A 1 200 ? -11.031 -11.425 20.057 1.00 38.00 200 ASP A C 1
ATOM 1577 O O . ASP A 1 200 ? -11.151 -12.105 21.076 1.00 38.00 200 ASP A O 1
ATOM 1581 N N . ILE A 1 201 ? -10.639 -10.158 20.102 1.00 49.81 201 ILE A N 1
ATOM 1582 C CA . ILE A 1 201 ? -10.601 -9.397 21.337 1.00 49.81 201 ILE A CA 1
ATOM 1583 C C . ILE A 1 201 ? -11.687 -8.349 21.198 1.00 49.81 201 ILE A C 1
ATOM 1585 O O . ILE A 1 201 ? -11.702 -7.556 20.254 1.00 49.81 201 ILE A O 1
ATOM 1589 N N . ILE A 1 202 ? -12.600 -8.363 22.164 1.00 41.12 202 ILE A N 1
ATOM 1590 C CA . ILE A 1 202 ? -13.575 -7.302 22.381 1.00 41.12 202 ILE A CA 1
ATOM 1591 C C . ILE A 1 202 ? -12.771 -6.012 22.543 1.00 41.12 202 ILE A C 1
ATOM 1593 O O . ILE A 1 202 ? -12.059 -5.823 23.530 1.00 41.12 202 ILE A O 1
ATOM 1597 N N . ALA A 1 203 ? -12.809 -5.162 21.525 1.00 44.75 203 ALA A N 1
ATOM 1598 C CA . ALA A 1 203 ? -12.102 -3.900 21.559 1.00 44.75 203 ALA A CA 1
ATOM 1599 C C . ALA A 1 203 ? -12.658 -3.035 22.699 1.00 44.75 203 ALA A C 1
ATOM 1601 O O . ALA A 1 203 ? -13.869 -2.966 22.900 1.00 44.75 203 ALA A O 1
ATOM 1602 N N . ASN A 1 204 ? -11.774 -2.366 23.440 1.00 46.06 204 ASN A N 1
ATOM 1603 C CA . ASN A 1 204 ? -12.193 -1.405 24.455 1.00 46.06 204 ASN A CA 1
ATOM 1604 C C . ASN A 1 204 ? -12.935 -0.250 23.766 1.00 46.06 204 ASN A C 1
ATOM 1606 O O . ASN A 1 204 ? -12.339 0.489 22.975 1.00 46.06 204 ASN A O 1
ATOM 1610 N N . GLU A 1 205 ? -14.225 -0.096 24.071 1.00 46.09 205 GLU A N 1
ATOM 1611 C CA . GLU A 1 205 ? -15.126 0.886 23.449 1.00 46.09 205 GLU A CA 1
ATOM 1612 C C . GLU A 1 205 ? -14.573 2.325 23.515 1.00 46.09 205 GLU A C 1
ATOM 1614 O O . GLU A 1 205 ? -14.757 3.110 22.583 1.00 46.09 205 GLU A O 1
ATOM 1619 N N . ASP A 1 206 ? -13.797 2.647 24.554 1.00 45.50 206 ASP A N 1
ATOM 1620 C CA . ASP A 1 206 ? -13.205 3.971 24.780 1.00 45.50 206 ASP A CA 1
ATOM 1621 C C . ASP A 1 206 ? -12.144 4.391 23.741 1.00 45.50 206 ASP A C 1
ATOM 1623 O O . ASP A 1 206 ? -12.063 5.567 23.368 1.00 45.50 206 ASP A O 1
ATOM 1627 N N . GLU A 1 207 ? -11.311 3.461 23.260 1.00 45.34 207 GLU A N 1
ATOM 1628 C CA . GLU A 1 207 ? -10.273 3.744 22.249 1.00 45.34 207 GLU A CA 1
ATOM 1629 C C . GLU A 1 207 ? -10.901 3.919 20.859 1.00 45.34 207 GLU A C 1
ATOM 1631 O O . GLU A 1 207 ? -10.530 4.820 20.093 1.00 45.34 207 GLU A O 1
ATOM 1636 N N . ILE A 1 208 ? -11.924 3.112 20.563 1.00 45.88 208 ILE A N 1
ATOM 1637 C CA . ILE A 1 208 ? -12.721 3.220 19.340 1.00 45.88 208 ILE A CA 1
ATOM 1638 C C . ILE A 1 208 ? -13.453 4.559 19.313 1.00 45.88 208 ILE A C 1
ATOM 1640 O O . ILE A 1 208 ? -13.382 5.267 18.308 1.00 45.88 208 ILE A O 1
ATOM 1644 N N . PHE A 1 209 ? -14.094 4.953 20.414 1.00 45.44 209 PHE A N 1
ATOM 1645 C CA . PHE A 1 209 ? -14.831 6.211 20.506 1.00 45.44 209 PHE A CA 1
ATOM 1646 C C . PHE A 1 209 ? -13.929 7.434 20.287 1.00 45.44 209 PHE A C 1
ATOM 1648 O O . PHE A 1 209 ? -14.261 8.327 19.503 1.00 45.44 209 PHE A O 1
ATOM 1655 N N . LYS A 1 210 ? -12.736 7.462 20.899 1.00 47.06 210 LYS A N 1
ATOM 1656 C CA . LYS A 1 210 ? -11.743 8.530 20.668 1.00 47.06 210 LYS A CA 1
ATOM 1657 C C . LYS A 1 210 ? -11.288 8.593 19.211 1.00 47.06 210 LYS A C 1
ATOM 1659 O O . LYS A 1 210 ? -11.152 9.684 18.654 1.00 47.06 210 LYS A O 1
ATOM 1664 N N . THR A 1 211 ? -11.076 7.440 18.584 1.00 46.94 211 THR A N 1
ATOM 1665 C CA . THR A 1 211 ? -10.619 7.351 17.191 1.00 46.94 211 THR A CA 1
ATOM 1666 C C . THR A 1 211 ? -11.724 7.736 16.204 1.00 46.94 211 THR A C 1
ATOM 1668 O O . THR A 1 211 ? -11.461 8.436 15.224 1.00 46.94 211 THR A O 1
ATOM 1671 N N . GLN A 1 212 ? -12.975 7.374 16.497 1.00 46.66 212 GLN A N 1
ATOM 1672 C CA . GLN A 1 212 ? -14.167 7.798 15.759 1.00 46.66 212 GLN A CA 1
ATOM 1673 C C . GLN A 1 212 ? -14.397 9.301 15.862 1.00 46.66 212 GLN A C 1
ATOM 1675 O O . GLN A 1 212 ? -14.610 9.946 14.839 1.00 46.66 212 GLN A O 1
ATOM 1680 N N . LEU A 1 213 ? -14.285 9.880 17.061 1.00 48.97 213 LEU A N 1
ATOM 1681 C CA . LEU A 1 213 ? -14.340 11.330 17.253 1.00 48.97 213 LEU A CA 1
ATOM 1682 C C . LEU A 1 213 ? -13.260 12.042 16.438 1.00 48.97 213 LEU A C 1
ATOM 1684 O O . LEU A 1 213 ? -13.535 13.082 15.844 1.00 48.97 213 LEU A O 1
ATOM 1688 N N . TRP A 1 214 ? -12.058 11.470 16.356 1.00 46.97 214 TRP A N 1
ATOM 1689 C CA . TRP A 1 214 ? -10.989 11.991 15.507 1.00 46.97 214 TRP A CA 1
ATOM 1690 C C . TRP A 1 214 ? -11.314 11.889 14.018 1.00 46.97 214 TRP A C 1
ATOM 1692 O O . TRP A 1 214 ? -11.128 12.862 13.297 1.00 46.97 214 TRP A O 1
ATOM 1702 N N . ALA A 1 215 ? -11.823 10.750 13.544 1.00 45.06 215 ALA A N 1
ATOM 1703 C CA . ALA A 1 215 ? -12.237 10.583 12.150 1.00 45.06 215 ALA A CA 1
ATOM 1704 C C . ALA A 1 215 ? -13.376 11.549 11.777 1.00 45.06 215 ALA A C 1
ATOM 1706 O O . ALA A 1 215 ? -13.345 12.162 10.711 1.00 45.06 215 ALA A O 1
ATOM 1707 N N . TYR A 1 216 ? -14.330 11.751 12.687 1.00 45.22 216 TYR A N 1
ATOM 1708 C CA . TYR A 1 216 ? -15.422 12.709 12.538 1.00 45.22 216 TYR A CA 1
ATOM 1709 C C . TYR A 1 216 ? -14.906 14.156 12.548 1.00 45.22 216 TYR A C 1
ATOM 1711 O O . TYR A 1 216 ? -15.310 14.969 11.721 1.00 45.22 216 TYR A O 1
ATOM 1719 N N . ALA A 1 217 ? -13.955 14.483 13.427 1.00 46.69 217 ALA A N 1
ATOM 1720 C CA . ALA A 1 217 ? -13.306 15.792 13.472 1.00 46.69 217 ALA A CA 1
ATOM 1721 C C . ALA A 1 217 ? -12.465 16.082 12.215 1.00 46.69 217 ALA A C 1
ATOM 1723 O O . ALA A 1 217 ? -12.483 17.215 11.740 1.00 46.69 217 ALA A O 1
ATOM 1724 N N . SER A 1 218 ? -11.785 15.079 11.649 1.00 44.72 218 SER A N 1
ATOM 1725 C CA . SER A 1 218 ? -11.062 15.176 10.370 1.00 44.72 218 SER A CA 1
ATOM 1726 C C . SER A 1 218 ? -12.012 15.326 9.176 1.00 44.72 218 SER A C 1
ATOM 1728 O O . SER A 1 218 ? -11.757 16.106 8.264 1.00 44.72 218 SER A O 1
ATOM 1730 N N . PHE A 1 219 ? -13.162 14.650 9.187 1.00 42.91 219 PHE A N 1
ATOM 1731 C CA . PHE A 1 219 ? -14.192 14.869 8.168 1.00 42.91 219 PHE A CA 1
ATOM 1732 C C . PHE A 1 219 ? -14.761 16.298 8.242 1.00 42.91 219 PHE A C 1
ATOM 1734 O O . PHE A 1 219 ? -15.008 16.944 7.226 1.00 42.91 219 PHE A O 1
ATOM 1741 N N . LEU A 1 220 ? -14.893 16.843 9.455 1.00 43.56 220 LEU A N 1
ATOM 1742 C CA . LEU A 1 220 ? -15.322 18.223 9.685 1.00 43.56 220 LEU A CA 1
ATOM 1743 C C . LEU A 1 220 ? -14.221 19.269 9.433 1.00 43.56 220 LEU A C 1
ATOM 1745 O O . LEU A 1 220 ? -14.555 20.434 9.202 1.00 43.56 220 LEU A O 1
ATOM 1749 N N . SER A 1 221 ? -12.930 18.908 9.440 1.00 41.19 221 SER A 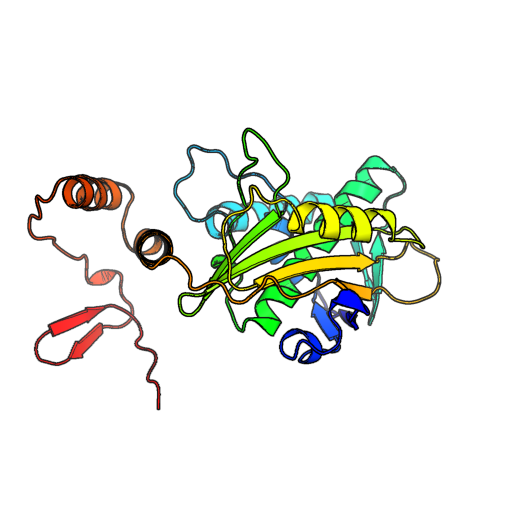N 1
ATOM 1750 C CA . SER A 1 221 ? -11.836 19.856 9.153 1.00 41.19 221 SER A CA 1
ATOM 1751 C C . SER A 1 221 ? -11.807 20.307 7.696 1.00 41.19 221 SER A C 1
ATOM 1753 O O . SER A 1 221 ? -11.365 21.414 7.416 1.00 41.19 221 SER A O 1
ATOM 1755 N N . TYR A 1 222 ? -12.373 19.514 6.786 1.00 37.81 222 TYR A N 1
ATOM 1756 C CA . TYR A 1 222 ? -12.619 19.924 5.402 1.00 37.81 222 TYR A CA 1
ATOM 1757 C C . TYR A 1 222 ? -13.644 21.056 5.262 1.00 37.81 222 TYR A C 1
ATOM 1759 O O . TYR A 1 222 ? -13.650 21.801 4.282 1.00 37.81 222 TYR A O 1
ATOM 1767 N N . ILE A 1 223 ? -14.524 21.194 6.251 1.00 38.81 223 ILE A N 1
ATOM 1768 C CA . ILE A 1 223 ? -15.665 22.112 6.224 1.00 38.81 223 ILE A CA 1
ATOM 1769 C C . ILE A 1 223 ? -15.373 23.371 7.060 1.00 38.81 223 ILE A C 1
ATOM 1771 O O . ILE A 1 223 ? -15.925 24.448 6.802 1.00 38.81 223 ILE A O 1
ATOM 1775 N N . LEU A 1 224 ? -14.476 23.276 8.045 1.00 39.31 224 LEU A N 1
ATOM 1776 C CA . LEU A 1 224 ? -14.218 24.325 9.026 1.00 39.31 224 LEU A CA 1
ATOM 1777 C C . LEU A 1 224 ? -12.816 24.923 8.863 1.00 39.31 224 LEU A C 1
ATOM 1779 O O . LEU A 1 224 ? -11.808 24.256 9.047 1.00 39.31 224 LEU A O 1
ATOM 1783 N N . ASP A 1 225 ? -12.776 26.230 8.592 1.00 39.16 225 ASP A N 1
ATOM 1784 C CA . ASP A 1 225 ? -11.559 27.047 8.611 1.00 39.16 225 ASP A CA 1
ATOM 1785 C C . ASP A 1 225 ? -10.765 26.826 9.920 1.00 39.16 225 ASP A C 1
ATOM 1787 O O . ASP A 1 225 ? -11.346 26.694 11.001 1.00 39.16 225 ASP A O 1
ATOM 1791 N N . SER A 1 226 ? -9.435 26.820 9.831 1.00 45.88 226 SER A N 1
ATOM 1792 C CA . SER A 1 226 ? -8.446 26.618 10.906 1.00 45.88 226 SER A CA 1
ATOM 1793 C C . SER A 1 226 ? -8.743 27.364 12.224 1.00 45.88 226 SER A C 1
ATOM 1795 O O . SER A 1 226 ? -8.413 26.900 13.324 1.00 45.88 226 SER A O 1
ATOM 1797 N N . LYS A 1 227 ? -9.427 28.511 12.142 1.00 46.06 227 LYS A N 1
ATOM 1798 C CA . LYS A 1 227 ? -9.853 29.333 13.286 1.00 46.06 227 LYS A CA 1
ATOM 1799 C C . LYS A 1 227 ? -11.019 28.718 14.078 1.00 46.06 227 LYS A C 1
ATOM 1801 O O . LYS A 1 227 ? -11.140 28.965 15.279 1.00 46.06 227 LYS A O 1
ATOM 1806 N N . TYR A 1 228 ? -11.851 27.897 13.437 1.00 44.91 228 TYR A N 1
ATOM 1807 C CA . TYR A 1 228 ? -12.983 27.196 14.043 1.00 44.91 228 TYR A CA 1
ATOM 1808 C C . TYR A 1 228 ? -12.547 25.912 14.753 1.00 44.91 228 TYR A C 1
ATOM 1810 O O . TYR A 1 228 ? -12.959 25.719 15.886 1.00 44.91 228 TYR A O 1
ATOM 1818 N N . TYR A 1 229 ? -11.625 25.109 14.216 1.00 47.66 229 TYR A N 1
ATOM 1819 C CA . TYR A 1 229 ? -11.113 23.904 14.904 1.00 47.66 229 TYR A CA 1
ATOM 1820 C C . TYR A 1 229 ? -10.667 24.181 16.360 1.00 47.66 229 TYR A C 1
ATOM 1822 O O . TYR A 1 229 ? -11.079 23.508 17.311 1.00 47.66 229 TYR A O 1
ATOM 1830 N N . ASN A 1 230 ? -9.924 25.276 16.566 1.00 48.69 230 ASN A N 1
ATOM 1831 C CA . ASN A 1 230 ? -9.462 25.719 17.888 1.00 48.69 230 ASN A CA 1
ATOM 1832 C C . ASN A 1 230 ? -10.587 26.142 18.848 1.00 48.69 230 ASN A C 1
ATOM 1834 O O . ASN A 1 230 ? -10.390 26.123 20.064 1.00 48.69 230 ASN A O 1
ATOM 1838 N N . ARG A 1 231 ? -11.753 26.535 18.328 1.00 47.72 231 ARG A N 1
ATOM 1839 C CA . ARG A 1 231 ? -12.898 27.007 19.117 1.00 47.72 231 ARG A CA 1
ATOM 1840 C C . ARG A 1 231 ? -13.791 25.860 19.608 1.00 47.72 231 ARG A C 1
ATOM 1842 O O . ARG A 1 231 ? -14.609 26.103 20.481 1.00 47.72 231 ARG A O 1
ATOM 1849 N N . TYR A 1 232 ? -13.626 24.637 19.091 1.00 50.31 232 TYR A N 1
ATOM 1850 C CA . TYR A 1 232 ? -14.545 23.510 19.336 1.00 50.31 232 TYR A CA 1
ATOM 1851 C C . TYR A 1 232 ? -13.859 22.373 20.072 1.00 50.31 232 TYR A C 1
ATOM 1853 O O . TYR A 1 232 ? -14.386 21.875 21.061 1.00 50.31 232 TYR A O 1
ATOM 1861 N N . VAL A 1 233 ? -12.644 22.023 19.652 1.00 51.06 233 VAL A N 1
ATOM 1862 C CA . VAL A 1 233 ? -11.885 20.938 20.282 1.00 51.06 233 VAL A CA 1
ATOM 1863 C C . VAL A 1 233 ? -11.415 21.348 21.683 1.00 51.06 233 VAL A C 1
ATOM 1865 O O . VAL A 1 233 ? -11.502 20.564 22.626 1.00 51.06 23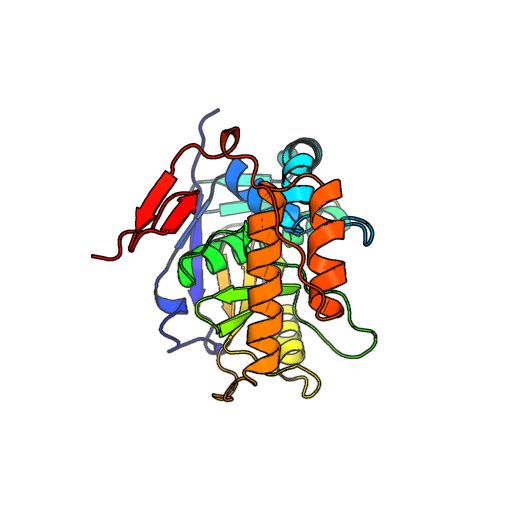3 VAL A O 1
ATOM 1868 N N . LYS A 1 234 ? -10.996 22.612 21.869 1.00 49.62 234 LYS A N 1
ATOM 1869 C CA . LYS A 1 234 ? -10.540 23.114 23.179 1.00 49.62 234 LYS A CA 1
ATOM 1870 C C . LYS A 1 234 ? -11.644 23.161 24.252 1.00 49.62 234 LYS A C 1
ATOM 1872 O O . LYS A 1 234 ? -11.322 22.849 25.398 1.00 49.62 234 LYS A O 1
ATOM 1877 N N . PRO A 1 235 ? -12.901 23.551 23.958 1.00 51.38 235 PRO A N 1
ATOM 1878 C CA . PRO A 1 235 ? -13.966 23.518 24.963 1.00 51.38 235 PRO A CA 1
ATOM 1879 C C . PRO A 1 235 ? -14.605 22.142 25.177 1.00 51.38 235 PRO A C 1
ATOM 1881 O O . PRO A 1 235 ? -15.090 21.903 26.280 1.00 51.38 235 PRO A O 1
ATOM 1884 N N . LEU A 1 236 ? -14.566 21.239 24.186 1.00 46.81 236 LEU A N 1
ATOM 1885 C CA . LEU A 1 236 ? -14.955 19.826 24.342 1.00 46.81 236 LEU A CA 1
ATOM 1886 C C . LEU A 1 236 ? -14.038 19.100 25.333 1.00 46.81 236 LEU A C 1
ATOM 1888 O O . LEU A 1 236 ? -14.524 18.457 26.253 1.00 46.81 236 LEU A O 1
ATOM 1892 N N . ALA A 1 237 ? -12.723 19.322 25.248 1.00 49.25 237 ALA A N 1
ATOM 1893 C CA . ALA A 1 237 ? -11.765 18.829 26.243 1.00 49.25 237 ALA A CA 1
ATOM 1894 C C . ALA A 1 237 ? -11.945 19.449 27.650 1.00 49.25 237 ALA A C 1
ATOM 1896 O O . ALA A 1 237 ? -11.266 19.046 28.591 1.00 49.25 237 ALA A O 1
ATOM 1897 N N . LYS A 1 238 ? -12.813 20.464 27.800 1.00 49.69 238 LYS A N 1
ATOM 1898 C CA . LYS A 1 238 ? -13.013 21.243 29.036 1.00 49.69 238 LYS A CA 1
ATOM 1899 C C . LYS A 1 238 ? -14.486 21.387 29.467 1.00 49.69 238 LYS A C 1
ATOM 1901 O O . LYS A 1 238 ? -14.760 22.223 30.325 1.00 49.69 238 LYS A O 1
ATOM 1906 N N . ASN A 1 239 ? -15.428 20.632 28.887 1.00 45.75 239 ASN A N 1
ATOM 1907 C CA . ASN A 1 239 ? -16.871 20.669 29.200 1.00 45.75 239 ASN A CA 1
ATOM 1908 C C . ASN A 1 239 ? -17.515 22.077 29.252 1.00 45.75 239 ASN A C 1
ATOM 1910 O O . ASN A 1 239 ? -18.344 22.373 30.110 1.00 45.75 239 ASN A O 1
ATOM 1914 N N . ARG A 1 240 ? -17.158 22.981 28.328 1.00 45.09 240 ARG A N 1
ATOM 1915 C CA . ARG A 1 240 ? -17.753 24.336 28.252 1.00 45.09 240 ARG A CA 1
ATOM 1916 C C . ARG A 1 240 ? -18.268 24.648 26.849 1.00 45.09 240 ARG A C 1
ATOM 1918 O O . ARG A 1 240 ? -17.632 25.380 26.094 1.00 45.09 240 ARG A O 1
ATOM 1925 N N . LEU A 1 241 ? -19.421 24.099 26.484 1.00 47.62 241 LEU A N 1
ATOM 1926 C CA . LEU A 1 241 ? -20.028 24.328 25.170 1.00 47.62 241 LEU A CA 1
ATOM 1927 C C . LEU A 1 241 ? -20.715 25.705 25.127 1.00 47.62 241 LEU A C 1
ATOM 1929 O O . LEU A 1 241 ? -21.648 25.967 25.879 1.00 47.62 241 LEU A O 1
ATOM 1933 N N . ARG A 1 242 ? -20.268 26.596 24.233 1.00 45.91 242 ARG A N 1
ATOM 1934 C CA . ARG A 1 242 ? -21.065 27.752 23.780 1.00 45.91 242 ARG A CA 1
ATOM 1935 C C . ARG A 1 242 ? -21.591 27.472 22.377 1.00 45.91 242 ARG A C 1
ATOM 1937 O O . ARG A 1 242 ? -20.908 26.821 21.589 1.00 45.91 242 ARG A O 1
ATOM 1944 N N . SER A 1 243 ? -22.787 27.982 22.082 1.00 40.88 243 SER A N 1
ATOM 1945 C CA . SER A 1 243 ? -23.456 27.799 20.795 1.00 40.88 243 SER A CA 1
ATOM 1946 C C . SER A 1 243 ? -22.631 28.344 19.631 1.00 40.88 243 SER A C 1
ATOM 1948 O O . SER A 1 243 ? -21.860 29.302 19.736 1.00 40.88 243 SER A O 1
ATOM 1950 N N . VAL A 1 244 ? -22.790 27.677 18.501 1.00 45.88 244 VAL A N 1
ATOM 1951 C CA . VAL A 1 244 ? -21.936 27.789 17.331 1.00 45.88 244 VAL A CA 1
ATOM 1952 C C . VAL A 1 244 ? -22.771 28.264 16.149 1.00 45.88 244 VAL A C 1
ATOM 1954 O O . VAL A 1 244 ? -23.862 27.753 15.918 1.00 45.88 244 VAL A O 1
ATOM 1957 N N . ARG A 1 245 ? -22.232 29.197 15.357 1.00 42.97 245 ARG A N 1
ATOM 1958 C CA . ARG A 1 245 ? -22.803 29.560 14.054 1.00 42.97 245 ARG A CA 1
ATOM 1959 C C . ARG A 1 245 ? -22.149 28.744 12.942 1.00 42.97 245 ARG A C 1
ATOM 1961 O O . ARG A 1 245 ? -20.936 28.810 12.763 1.00 42.97 245 ARG A O 1
ATOM 1968 N N . ILE A 1 246 ? -22.968 28.008 12.197 1.00 47.53 246 ILE A N 1
ATOM 1969 C CA . ILE A 1 246 ? -22.574 27.261 10.997 1.00 47.53 246 ILE A CA 1
ATOM 1970 C C . ILE A 1 246 ? -22.634 28.206 9.789 1.00 47.53 246 ILE A C 1
ATOM 1972 O O . ILE A 1 246 ? -23.615 28.931 9.618 1.00 47.53 246 ILE A O 1
ATOM 1976 N N . ASN A 1 247 ? -21.603 28.196 8.938 1.00 51.56 247 ASN A N 1
ATOM 1977 C CA . ASN A 1 247 ? -21.647 28.888 7.649 1.00 51.56 247 ASN A CA 1
ATOM 1978 C C . ASN A 1 247 ? -22.323 27.990 6.602 1.00 51.56 247 ASN A C 1
ATOM 1980 O O . ASN A 1 247 ? -21.678 27.189 5.929 1.00 51.56 247 ASN A O 1
ATOM 1984 N N . ASN A 1 248 ? -23.639 28.133 6.486 1.00 50.25 248 ASN A N 1
ATOM 1985 C CA . ASN A 1 248 ? -24.496 27.329 5.616 1.00 50.25 248 ASN A CA 1
ATOM 1986 C C . ASN A 1 248 ? -24.199 27.451 4.109 1.00 50.25 248 ASN A C 1
ATOM 1988 O O . ASN A 1 248 ? -24.634 26.592 3.351 1.00 50.25 248 ASN A O 1
ATOM 1992 N N . LYS A 1 249 ? -23.453 28.473 3.664 1.00 49.22 249 LYS A N 1
ATOM 1993 C CA . LYS A 1 249 ? -23.136 28.692 2.240 1.00 49.22 249 LYS A CA 1
ATOM 1994 C C . LYS A 1 249 ? -22.131 27.692 1.661 1.00 49.22 249 LYS A C 1
ATOM 1996 O O . LYS A 1 249 ? -21.959 27.658 0.451 1.00 49.22 249 LYS A O 1
ATOM 2001 N N . LYS A 1 250 ? -21.441 26.921 2.506 1.00 47.66 250 LYS A N 1
ATOM 2002 C CA . LYS A 1 250 ? -20.411 25.956 2.084 1.00 47.66 250 LYS A CA 1
ATOM 2003 C C . LYS A 1 250 ? -20.942 24.545 1.815 1.00 47.66 250 LYS A C 1
ATOM 2005 O O . LYS A 1 250 ? -20.163 23.674 1.449 1.00 47.66 250 LYS A O 1
ATOM 2010 N N . PHE A 1 251 ? -22.236 24.312 2.007 1.00 51.25 251 PHE A N 1
ATOM 2011 C CA . PHE A 1 251 ? -22.840 23.001 1.806 1.00 51.25 251 PHE A CA 1
ATOM 2012 C C . PHE A 1 251 ? -23.647 22.989 0.513 1.00 51.25 251 PHE A C 1
ATOM 2014 O O . PHE A 1 251 ? -24.535 23.821 0.332 1.00 51.25 251 PHE A O 1
ATOM 2021 N N . PHE A 1 252 ? -23.340 22.034 -0.365 1.00 47.09 252 PHE A N 1
ATOM 2022 C CA . PHE A 1 252 ? -24.073 21.822 -1.615 1.00 47.09 252 PHE A CA 1
ATOM 2023 C C . PHE A 1 252 ? -25.494 21.297 -1.366 1.00 47.09 252 PHE A C 1
ATOM 2025 O O . PHE A 1 252 ? -26.409 21.601 -2.125 1.00 47.09 252 PHE A O 1
ATOM 2032 N N . THR A 1 253 ? -25.694 20.565 -0.267 1.00 48.59 253 THR A N 1
ATOM 2033 C CA . THR A 1 253 ? -26.968 19.952 0.117 1.00 48.59 253 THR A CA 1
ATOM 2034 C C . THR A 1 253 ? -27.283 20.198 1.595 1.00 48.59 253 THR A C 1
ATOM 2036 O O . THR A 1 253 ? -26.402 20.251 2.458 1.00 48.59 253 THR A O 1
ATOM 2039 N N . LYS A 1 254 ? -28.571 20.388 1.891 1.00 62.75 254 LYS A N 1
ATOM 2040 C CA . LYS A 1 254 ? -29.127 20.477 3.246 1.00 62.75 254 LYS A CA 1
ATOM 2041 C C . LYS A 1 254 ? -30.461 19.744 3.276 1.00 62.75 254 LYS A C 1
ATOM 2043 O O . LYS A 1 254 ? -31.203 19.806 2.297 1.00 62.75 254 LYS A O 1
ATOM 2048 N N . TYR A 1 255 ? -30.785 19.104 4.388 1.00 55.56 255 TYR A N 1
ATOM 2049 C CA . TYR A 1 255 ? -32.075 18.444 4.573 1.00 55.56 255 TYR A CA 1
ATOM 2050 C C . TYR A 1 255 ? -32.611 18.684 5.983 1.00 55.56 255 TYR A C 1
ATOM 2052 O O . TYR A 1 255 ? -31.859 18.983 6.910 1.00 55.56 255 TYR A O 1
ATOM 2060 N N . SER A 1 256 ? -33.932 18.616 6.126 1.00 59.56 256 SER A N 1
ATOM 2061 C CA . SER A 1 256 ? -34.619 18.751 7.410 1.00 59.56 256 SER A CA 1
ATOM 2062 C C . SER A 1 256 ? -35.134 17.383 7.835 1.00 59.56 256 SER A C 1
ATOM 2064 O O . SER A 1 256 ? -35.784 16.708 7.039 1.00 59.56 256 SER A O 1
ATOM 2066 N N . PHE A 1 257 ? -34.850 16.974 9.067 1.00 50.28 257 PHE A N 1
ATOM 2067 C CA . PHE A 1 257 ? -35.349 15.726 9.637 1.00 50.28 257 PHE A CA 1
ATOM 2068 C C . PHE A 1 257 ? -35.710 15.940 11.108 1.00 50.28 257 PHE A C 1
ATOM 2070 O O . PHE A 1 257 ? -34.922 16.495 11.873 1.00 50.28 257 PHE A O 1
ATOM 2077 N N . ASN A 1 258 ? -36.924 15.546 11.504 1.00 62.12 258 ASN A N 1
ATOM 2078 C CA . ASN A 1 258 ? -37.463 15.745 12.858 1.00 62.12 258 ASN A CA 1
ATOM 2079 C C . ASN A 1 258 ? -37.282 17.177 13.402 1.00 62.12 258 ASN A C 1
ATOM 2081 O O . ASN A 1 258 ? -36.866 17.376 14.540 1.00 62.12 258 ASN A O 1
ATOM 2085 N N . GLY A 1 259 ? -37.547 18.186 12.566 1.00 54.41 259 GLY A N 1
ATOM 2086 C CA . GLY A 1 259 ? -37.425 19.600 12.943 1.00 54.41 259 GLY A CA 1
ATOM 2087 C C . GLY A 1 259 ? -35.987 20.118 13.065 1.00 54.41 259 GLY A C 1
ATOM 2088 O O . GLY A 1 259 ? -35.792 21.298 13.346 1.00 54.41 259 GLY A O 1
ATOM 2089 N N . ASN A 1 260 ? -34.984 19.272 12.817 1.00 48.84 260 ASN A N 1
ATOM 2090 C CA . ASN A 1 260 ? -33.574 19.640 12.835 1.00 48.84 260 ASN A CA 1
ATOM 2091 C C . ASN A 1 260 ? -33.026 19.773 11.413 1.00 48.84 260 ASN A C 1
ATOM 2093 O O . ASN A 1 260 ? -33.396 19.023 10.510 1.00 48.84 260 ASN A O 1
ATOM 2097 N N . LEU A 1 261 ? -32.124 20.736 11.221 1.00 48.19 261 LEU A N 1
ATOM 2098 C CA . LEU A 1 261 ? -31.512 21.026 9.929 1.00 48.19 261 LEU A CA 1
ATOM 2099 C C . LEU A 1 261 ? -30.112 20.407 9.856 1.00 48.19 261 LEU A C 1
ATOM 2101 O O . LEU A 1 261 ? -29.241 20.726 10.668 1.00 48.19 261 LEU A O 1
ATOM 2105 N N . TYR A 1 262 ? -29.895 19.569 8.851 1.00 53.94 262 TYR A N 1
ATOM 2106 C CA . TYR A 1 262 ? -28.649 18.858 8.595 1.00 53.94 262 TYR A CA 1
ATOM 2107 C C . TYR A 1 262 ? -27.999 19.387 7.316 1.00 53.94 262 TYR A C 1
ATOM 2109 O O . TYR A 1 262 ? -28.680 19.791 6.371 1.00 53.94 262 TYR A O 1
ATOM 2117 N N . TYR A 1 263 ? -26.669 19.395 7.292 1.00 52.78 263 TYR A N 1
ATOM 2118 C CA . TYR A 1 263 ? -25.865 19.942 6.203 1.00 52.78 263 TYR A CA 1
ATOM 2119 C C . TYR A 1 263 ? -24.922 18.853 5.663 1.00 52.78 263 TYR A C 1
ATOM 2121 O O . TYR A 1 263 ? -24.149 18.294 6.440 1.00 52.78 263 TYR A O 1
ATOM 2129 N N . GLY A 1 264 ? -24.985 18.556 4.359 1.00 53.94 264 GLY A N 1
ATOM 2130 C CA . GLY A 1 264 ? -24.259 17.458 3.697 1.00 53.94 264 GLY A CA 1
ATOM 2131 C C . GLY A 1 264 ? -25.172 16.400 3.054 1.00 53.94 264 GLY A C 1
ATOM 2132 O O . GLY A 1 264 ? -26.396 16.454 3.190 1.00 53.94 264 GLY A O 1
ATOM 2133 N N . GLU A 1 265 ? -24.572 15.437 2.347 1.00 42.91 265 GLU A N 1
ATOM 2134 C CA . GLU A 1 265 ? -25.281 14.310 1.725 1.00 42.91 265 GLU A CA 1
ATOM 2135 C C . GLU A 1 265 ? -25.587 13.221 2.762 1.00 42.91 265 GLU A C 1
ATOM 2137 O O . GLU A 1 265 ? -24.717 12.816 3.534 1.00 42.91 265 GLU A O 1
ATOM 2142 N N . CYS A 1 266 ? -26.835 12.752 2.795 1.00 40.88 266 CYS A N 1
ATOM 2143 C CA . CYS A 1 266 ? -27.216 11.579 3.572 1.00 40.88 266 CYS A CA 1
ATOM 2144 C C . CYS A 1 266 ? -27.076 10.344 2.674 1.00 40.88 266 CYS A C 1
ATOM 2146 O O . CYS A 1 266 ? -27.666 10.304 1.594 1.00 40.88 266 CYS A O 1
ATOM 2148 N N . LEU A 1 267 ? -26.324 9.335 3.121 1.00 34.81 267 LEU A N 1
ATOM 2149 C CA . LEU A 1 267 ? -26.453 7.983 2.585 1.00 34.81 267 LEU A CA 1
ATOM 2150 C C . LEU A 1 267 ? -27.856 7.489 2.948 1.00 34.81 267 LEU A C 1
ATOM 2152 O O . LEU A 1 267 ? -28.119 7.159 4.103 1.00 34.81 267 LEU A O 1
ATOM 2156 N N . ILE A 1 268 ? -28.758 7.473 1.969 1.00 28.14 268 ILE A N 1
ATOM 2157 C CA . ILE A 1 268 ? -30.021 6.749 2.087 1.00 28.14 268 ILE A CA 1
ATOM 2158 C C . ILE A 1 268 ? -29.648 5.267 2.083 1.00 28.14 268 ILE A C 1
ATOM 2160 O O . ILE A 1 268 ? -29.285 4.716 1.045 1.00 28.14 268 ILE A O 1
ATOM 2164 N N . ILE A 1 269 ? -29.670 4.641 3.256 1.00 29.59 269 ILE A N 1
ATOM 2165 C CA . ILE A 1 269 ? -29.639 3.184 3.366 1.00 29.59 269 ILE A CA 1
ATOM 2166 C C . ILE A 1 269 ? -31.079 2.736 3.110 1.00 29.59 269 ILE A C 1
ATOM 2168 O O . ILE A 1 269 ? -31.956 3.010 3.931 1.00 29.59 269 ILE A O 1
ATOM 2172 N N . GLY A 1 270 ? -31.316 2.168 1.927 1.00 31.56 270 GLY A N 1
ATOM 2173 C CA . GLY A 1 270 ? -32.534 1.422 1.610 1.00 31.56 270 GLY A CA 1
ATOM 2174 C C . GLY A 1 270 ? -32.486 0.023 2.200 1.00 31.56 270 GLY A C 1
ATOM 2175 O O . GLY A 1 270 ? -31.364 -0.528 2.284 1.00 31.56 270 GLY A O 1
#

Foldseek 3Di:
DPQQKAKEAEAEDPQCPPVVLLVPDRIFTDGPLLLLLQLLLVDDDPPVDDAQPSVVSNVCSVVCCVVCVVQWDGDRFAIAGADPDPVNQQSNQFSSQRSVQLSSVCVSLVHDSSQKHADDDDPDAAAAGIWGDDPLFIEGEHTGGHQDPDCVVVLVSQVRSVPPPPDADTFAYWYWYWHHHHPPDDDGIHIYIHHDDDPDDPHDSVVSVVVVVSVVLSVCPVQDDPVVSCVPPVVVVVVDDDDDDHPQVSAPDWDDDPNDIDGYDDDPDD

pLDDT: mean 75.3, std 19.82, range [28.14, 97.44]

Sequence (270 aa):
MSTSVTNIEVIIDETAAGVAIFERFSHIEINKGELFKYAVMHLEVPPHIKESDFDYLQGKVPAMEAIQLEFIEFTGDTIYNLSKDDRNITSISELVGVALGLKYSTLILNTNPNKFKKIGKPVKGKYLDYSTVLNSKEYEVETKGTIKKHHSAMKNDIINKKTNTSLKAVHLRYGVISKLKRIGEPGKSKCIILDDPPQDIIANEDEIFKTQLWAYASFLSYILDSKYYNRYVKPLAKNRLRSVRINNKKFFTKYSFNGNLYYGECLIIG

Organism: NCBI:txid151894

Secondary structure (DSSP, 8-state):
-----EEEEEEE-GGGTT-TTTTT-SEEEE-HHHHHHHHGGGSPPPTT--S-HHHHHHTTHHHHHHHHGGGEEEETTEEEE---SHHHHHHHHHHHHHHHHHHHHHHHTT--GGG-EEPPPPSSS---SEEEEETTEEEEEEEEEE--S--HHHHHHHHHHHT-TTSPP-SEEEEEEEE-EETT--S--EEEEE----------HHHHHHHHHHHHHHHHHTTS-HHHHHHHHHHHTTT--------GGG-S-EEEETTEEEES------

Radius of gyration: 20.72 Å; chains: 1; bounding box: 58×50×52 Å